Protein AF-A0A963V5S8-F1 (afdb_monomer)

Structure (mmCIF, N/CA/C/O backbone):
data_AF-A0A963V5S8-F1
#
_entry.id   AF-A0A963V5S8-F1
#
loop_
_atom_site.group_PDB
_atom_site.id
_atom_site.type_symbol
_atom_site.label_atom_id
_atom_site.label_alt_id
_atom_site.label_comp_id
_atom_site.label_asym_id
_atom_site.label_entity_id
_atom_site.label_seq_id
_atom_site.pdbx_PDB_ins_code
_atom_site.Cartn_x
_atom_site.Cartn_y
_atom_site.Cartn_z
_atom_site.occupancy
_atom_site.B_iso_or_equiv
_atom_site.auth_seq_id
_atom_site.auth_comp_id
_atom_site.auth_asym_id
_atom_site.auth_atom_id
_atom_site.pdbx_PDB_model_num
ATOM 1 N N . MET A 1 1 ? -16.936 5.646 12.462 1.00 61.84 1 MET A N 1
ATOM 2 C CA . MET A 1 1 ? -15.738 5.546 13.325 1.00 61.84 1 MET A CA 1
ATOM 3 C C . MET A 1 1 ? -14.649 6.404 12.705 1.00 61.84 1 MET A C 1
ATOM 5 O O . MET A 1 1 ? -14.621 6.465 11.480 1.00 61.84 1 MET A O 1
ATOM 9 N N . PRO A 1 2 ? -13.812 7.101 13.490 1.00 83.31 2 PRO A N 1
ATOM 10 C CA . PRO A 1 2 ? -12.631 7.755 12.934 1.00 83.31 2 PRO A CA 1
ATOM 11 C C . PRO A 1 2 ? -11.743 6.707 12.249 1.00 83.31 2 PRO A C 1
ATOM 13 O O . PRO A 1 2 ? -11.583 5.602 12.772 1.00 83.31 2 PRO A O 1
ATOM 16 N N . ALA A 1 3 ? -11.192 7.051 11.089 1.00 89.12 3 ALA A N 1
ATOM 17 C CA . ALA A 1 3 ? -10.280 6.195 10.341 1.00 89.12 3 ALA A CA 1
ATOM 18 C C . ALA A 1 3 ? -8.898 6.850 10.273 1.00 89.12 3 ALA A C 1
ATOM 20 O O . ALA A 1 3 ? -8.792 8.063 10.085 1.00 89.12 3 ALA A O 1
ATOM 21 N N . ALA A 1 4 ? -7.852 6.048 10.435 1.00 92.75 4 ALA A N 1
ATOM 22 C CA . ALA A 1 4 ? -6.478 6.439 10.181 1.00 92.75 4 ALA A CA 1
ATOM 23 C C . ALA A 1 4 ? -5.987 5.712 8.928 1.00 92.75 4 ALA A C 1
ATOM 25 O O . ALA A 1 4 ? -6.017 4.483 8.851 1.00 92.75 4 ALA A O 1
ATOM 26 N N . GLU A 1 5 ? -5.545 6.490 7.948 1.00 93.19 5 GLU A N 1
ATOM 27 C CA . GLU A 1 5 ? -4.983 5.967 6.708 1.00 93.19 5 GLU A CA 1
ATOM 28 C C . GLU A 1 5 ? -3.472 5.809 6.852 1.00 93.19 5 GLU A C 1
A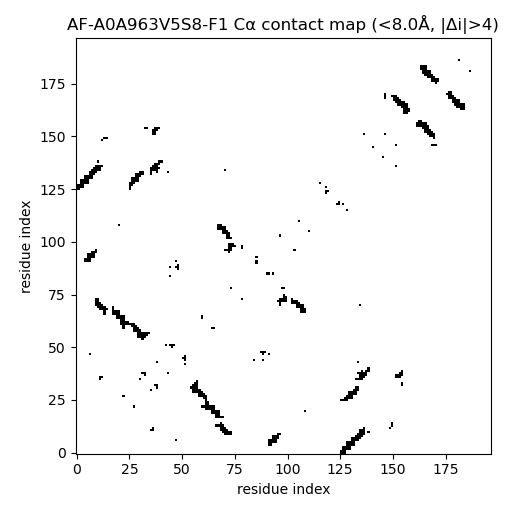TOM 30 O O . GLU A 1 5 ? -2.803 6.714 7.359 1.00 93.19 5 GLU A O 1
ATOM 35 N N . ILE A 1 6 ? -2.947 4.666 6.413 1.00 93.62 6 ILE A N 1
ATOM 36 C CA . ILE A 1 6 ? -1.523 4.324 6.409 1.00 93.62 6 ILE A CA 1
ATOM 37 C C . ILE A 1 6 ? -1.138 3.931 4.986 1.00 93.62 6 ILE A C 1
ATOM 39 O O . ILE A 1 6 ? -1.591 2.913 4.464 1.00 93.62 6 ILE A O 1
ATOM 43 N N . PHE A 1 7 ? -0.276 4.715 4.354 1.00 91.12 7 PHE A N 1
ATOM 44 C CA . PHE A 1 7 ? 0.164 4.496 2.981 1.00 91.12 7 PHE A CA 1
ATOM 45 C C . PHE A 1 7 ? 1.490 3.738 2.985 1.00 91.12 7 PHE A C 1
ATOM 47 O O . PHE A 1 7 ? 2.522 4.274 3.366 1.00 91.12 7 PHE A O 1
ATOM 54 N N . ILE A 1 8 ? 1.484 2.470 2.588 1.00 91.38 8 ILE A N 1
ATOM 55 C CA . ILE A 1 8 ? 2.683 1.629 2.581 1.00 91.38 8 ILE A CA 1
ATOM 56 C C . ILE A 1 8 ? 3.422 1.844 1.263 1.00 91.38 8 ILE A C 1
ATOM 58 O O . ILE A 1 8 ? 2.952 1.415 0.208 1.00 91.38 8 ILE A O 1
ATOM 62 N N . HIS A 1 9 ? 4.589 2.477 1.336 1.00 86.56 9 HIS A N 1
ATOM 63 C CA . HIS A 1 9 ? 5.428 2.840 0.200 1.00 86.56 9 HIS A CA 1
ATOM 64 C C . HIS A 1 9 ? 6.796 2.157 0.272 1.00 86.56 9 HIS A C 1
ATOM 66 O O . HIS A 1 9 ? 7.345 1.920 1.345 1.00 86.56 9 HIS A O 1
ATOM 72 N N . GLY A 1 10 ? 7.363 1.860 -0.896 1.00 81.38 10 GLY A N 1
ATOM 73 C CA . GLY A 1 10 ? 8.695 1.285 -1.045 1.00 81.38 10 GLY A CA 1
ATOM 74 C C . GLY A 1 10 ? 8.702 0.131 -2.039 1.00 81.38 10 GLY A C 1
ATOM 75 O O . GLY A 1 10 ? 7.974 0.167 -3.031 1.00 81.38 10 GLY A O 1
ATOM 76 N N . HIS A 1 11 ? 9.508 -0.903 -1.783 1.00 80.56 11 HIS A N 1
ATOM 77 C CA . HIS A 1 11 ? 9.614 -2.074 -2.658 1.00 80.56 11 HIS A CA 1
ATOM 78 C C . HIS A 1 11 ? 8.777 -3.247 -2.175 1.00 80.56 11 HIS A C 1
ATOM 80 O O . HIS A 1 11 ? 9.184 -3.986 -1.279 1.00 80.56 11 HIS A O 1
ATOM 86 N N . GLY A 1 12 ? 7.615 -3.420 -2.803 1.00 81.06 12 GLY A N 1
ATOM 87 C CA . GLY A 1 12 ? 6.701 -4.515 -2.520 1.00 81.06 12 GLY A CA 1
ATOM 88 C C . GLY A 1 12 ? 7.015 -5.779 -3.319 1.00 81.06 12 GLY A C 1
ATOM 89 O O . GLY A 1 12 ? 7.315 -5.708 -4.506 1.00 81.06 12 GLY A O 1
ATOM 90 N N . SER A 1 13 ? 6.916 -6.944 -2.686 1.00 77.44 13 SER A N 1
ATOM 91 C CA . SER A 1 13 ? 7.011 -8.249 -3.348 1.00 77.44 13 SER A CA 1
ATOM 92 C C . SER A 1 13 ? 6.125 -9.281 -2.656 1.00 77.44 13 SER A C 1
ATOM 94 O O . SER A 1 13 ? 5.809 -9.151 -1.476 1.00 77.44 13 SER A O 1
ATOM 96 N N . TRP A 1 14 ? 5.731 -10.333 -3.369 1.00 79.12 14 TRP A N 1
ATOM 97 C CA . TRP A 1 14 ? 5.085 -11.491 -2.757 1.00 79.12 14 TRP A CA 1
ATOM 98 C C . TRP A 1 14 ? 5.369 -12.758 -3.555 1.00 79.12 14 TRP A C 1
ATOM 100 O O . TRP A 1 14 ? 5.295 -12.756 -4.785 1.00 79.12 14 TRP A O 1
ATOM 110 N N . LYS A 1 15 ? 5.650 -13.843 -2.833 1.00 67.75 15 LYS A N 1
ATOM 111 C CA . LYS A 1 15 ? 5.758 -15.209 -3.354 1.00 67.75 15 LYS A CA 1
ATOM 112 C C . LYS A 1 15 ? 4.835 -16.130 -2.547 1.00 67.75 15 LYS A C 1
ATOM 114 O O . LYS A 1 15 ? 4.638 -15.852 -1.365 1.00 67.75 15 LYS A O 1
ATOM 119 N N . PRO A 1 16 ? 4.343 -17.247 -3.115 1.00 73.94 16 PRO A N 1
ATOM 120 C CA . PRO A 1 16 ? 3.475 -18.186 -2.396 1.00 73.94 16 PRO A CA 1
ATOM 121 C C . PRO A 1 16 ? 4.034 -18.655 -1.047 1.00 73.94 16 PRO A C 1
ATOM 123 O O . PRO A 1 16 ? 3.291 -18.762 -0.080 1.00 73.94 16 PRO A O 1
ATOM 126 N N . ALA A 1 17 ? 5.356 -18.838 -0.951 1.00 74.06 17 ALA A N 1
ATOM 127 C CA . ALA A 1 17 ? 6.035 -19.221 0.289 1.00 74.06 17 ALA A CA 1
ATOM 128 C C . ALA A 1 17 ? 5.935 -18.180 1.424 1.00 74.06 17 ALA A C 1
ATOM 130 O O . ALA A 1 17 ? 6.225 -18.510 2.566 1.00 74.06 17 ALA A O 1
ATOM 131 N N . ASN A 1 18 ? 5.540 -16.935 1.134 1.00 79.31 18 ASN A N 1
ATOM 132 C CA . ASN A 1 18 ? 5.262 -15.937 2.171 1.00 79.31 18 ASN A CA 1
ATOM 133 C C . ASN A 1 18 ? 3.902 -16.176 2.849 1.00 79.31 18 ASN A C 1
ATOM 135 O O . ASN A 1 18 ? 3.642 -15.603 3.901 1.00 79.31 18 ASN A O 1
ATOM 139 N N . GLY A 1 19 ? 3.029 -16.985 2.241 1.00 84.88 19 GLY A N 1
ATOM 140 C CA . GLY A 1 19 ? 1.712 -17.304 2.769 1.00 84.88 19 GLY A CA 1
ATOM 141 C C . GLY A 1 19 ? 0.722 -16.139 2.738 1.00 84.88 19 GLY A C 1
ATOM 142 O O . GLY A 1 19 ? 0.860 -15.160 1.989 1.00 84.88 19 GLY A O 1
ATOM 143 N N . TYR A 1 20 ? -0.304 -16.298 3.565 1.00 91.06 20 TYR A N 1
ATOM 144 C CA . TYR A 1 20 ? -1.397 -15.364 3.793 1.00 91.06 20 TYR A CA 1
ATOM 145 C C . TYR A 1 20 ? -1.548 -15.168 5.299 1.00 91.06 20 TYR A C 1
ATOM 147 O O . TYR A 1 20 ? -1.189 -16.057 6.071 1.00 91.06 20 TYR A O 1
ATOM 155 N N . PHE A 1 21 ? -2.081 -14.023 5.702 1.00 95.25 21 PHE A N 1
ATOM 156 C CA . PHE A 1 21 ? -2.483 -13.787 7.083 1.00 95.25 21 PHE A CA 1
ATOM 157 C C . PHE A 1 21 ? -3.921 -13.275 7.123 1.00 95.25 21 PHE A C 1
ATOM 159 O O . PHE A 1 21 ? -4.465 -12.802 6.119 1.00 95.25 21 PHE A O 1
ATOM 166 N N . GLN A 1 22 ? -4.552 -13.393 8.286 1.00 96.75 22 GLN A N 1
ATOM 167 C CA . GLN A 1 22 ? -5.909 -12.912 8.494 1.00 96.75 22 GLN A CA 1
ATOM 168 C C . GLN A 1 22 ? -5.886 -11.450 8.943 1.00 96.75 22 GLN A C 1
ATOM 170 O O . GLN A 1 22 ? -5.231 -11.114 9.927 1.00 96.75 22 GLN A O 1
ATOM 175 N N . MET A 1 23 ? -6.623 -10.580 8.251 1.00 97.50 23 MET A N 1
ATOM 176 C CA . MET A 1 23 ? -6.695 -9.165 8.613 1.00 97.50 23 MET A CA 1
ATOM 177 C C . MET A 1 23 ? -7.352 -8.987 9.999 1.00 97.50 23 MET A C 1
ATOM 179 O O . MET A 1 23 ? -8.436 -9.540 10.216 1.00 97.50 23 MET A O 1
ATOM 183 N N . PRO A 1 24 ? -6.769 -8.216 10.936 1.00 97.44 24 PRO A N 1
ATOM 184 C CA . PRO A 1 24 ? -7.366 -8.000 12.251 1.00 97.44 24 PRO A CA 1
ATOM 185 C C . PRO A 1 24 ? -8.695 -7.236 12.202 1.00 97.44 24 PRO A C 1
ATOM 187 O O . PRO A 1 24 ? -9.079 -6.639 11.192 1.00 97.44 24 PRO A O 1
ATOM 190 N N . LYS A 1 25 ? -9.394 -7.219 13.342 1.00 96.06 25 LYS A N 1
ATOM 191 C CA . LYS A 1 25 ? -10.589 -6.390 13.537 1.00 96.06 25 LYS A CA 1
ATOM 192 C C . LYS A 1 25 ? -10.265 -4.914 13.276 1.00 96.06 25 LYS A C 1
ATOM 194 O O . LYS A 1 25 ? -9.182 -4.448 13.625 1.00 96.06 25 LYS A O 1
ATOM 199 N N . ASN A 1 26 ? -11.225 -4.178 12.713 1.00 95.88 26 ASN A N 1
ATOM 200 C CA . ASN A 1 26 ? -11.102 -2.748 12.402 1.00 95.88 26 ASN A CA 1
ATOM 201 C C . ASN A 1 26 ? -9.945 -2.411 11.440 1.00 95.88 26 ASN A C 1
ATOM 203 O O . ASN A 1 26 ? -9.525 -1.258 11.385 1.00 95.88 26 ASN A O 1
ATOM 207 N N . CYS A 1 27 ? -9.429 -3.389 10.691 1.00 98.00 27 CYS A N 1
ATOM 208 C CA . CYS A 1 27 ? -8.373 -3.181 9.708 1.00 98.00 27 CYS A CA 1
ATOM 209 C C . CYS A 1 27 ? -8.868 -3.515 8.298 1.00 98.00 27 CYS A C 1
ATOM 211 O O . CYS A 1 27 ? -9.679 -4.424 8.101 1.00 98.00 27 CYS A O 1
ATOM 213 N N . SER A 1 28 ? -8.353 -2.798 7.307 1.00 97.75 28 SER A N 1
ATOM 214 C CA . SER A 1 28 ? -8.507 -3.136 5.893 1.00 97.75 28 SER A CA 1
ATOM 215 C C . SER A 1 28 ? -7.242 -2.791 5.119 1.00 97.75 28 SER A C 1
ATOM 217 O O . SER A 1 28 ? -6.474 -1.927 5.538 1.00 97.75 28 SER A O 1
ATOM 219 N N . VAL A 1 29 ? -7.016 -3.459 3.989 1.00 96.06 29 VAL A N 1
ATOM 220 C CA . VAL A 1 29 ? -5.949 -3.090 3.055 1.00 96.06 29 VAL A CA 1
ATOM 221 C C . VAL A 1 29 ? -6.475 -2.970 1.634 1.00 96.06 29 VAL A C 1
ATOM 223 O O . VAL A 1 29 ? -7.172 -3.860 1.145 1.00 96.06 29 VAL A O 1
ATOM 226 N N . SER A 1 30 ? -6.104 -1.881 0.973 1.00 93.50 30 SER A N 1
ATOM 227 C CA . SER A 1 30 ? -6.438 -1.585 -0.415 1.00 93.50 30 SER A CA 1
ATOM 228 C C . SER A 1 30 ? -5.225 -1.801 -1.317 1.00 93.50 30 SER A C 1
ATOM 230 O O . SER A 1 30 ? -4.134 -1.288 -1.051 1.00 93.50 30 SER A O 1
ATOM 232 N N . PHE A 1 31 ? -5.438 -2.533 -2.406 1.00 86.62 31 PHE A N 1
ATOM 233 C CA . PHE A 1 31 ? -4.503 -2.724 -3.508 1.00 86.62 31 PHE A CA 1
ATOM 234 C C . PHE A 1 31 ? -5.064 -2.025 -4.748 1.00 86.62 31 PHE A C 1
ATOM 236 O O . PHE A 1 31 ? -6.216 -2.240 -5.112 1.00 86.62 31 PHE A O 1
ATOM 243 N N . TYR A 1 32 ? -4.256 -1.190 -5.401 1.00 82.25 32 TYR A N 1
ATOM 244 C CA . TYR A 1 32 ? -4.692 -0.374 -6.54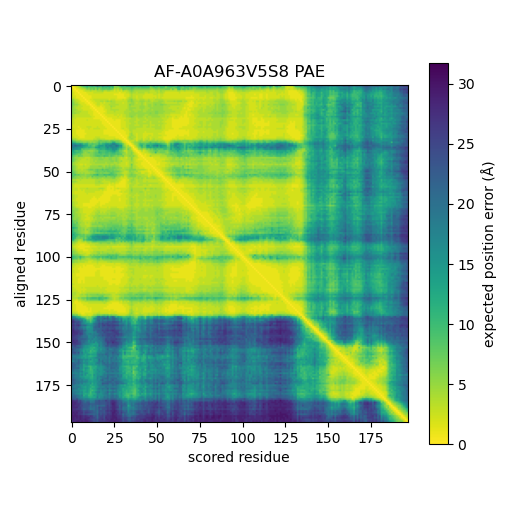9 1.00 82.25 32 TYR A CA 1
ATOM 245 C C . TYR A 1 32 ? -4.377 -0.992 -7.912 1.00 82.25 32 TYR A C 1
ATOM 247 O O . TYR A 1 32 ? -4.720 -0.434 -8.944 1.00 82.25 32 TYR A O 1
ATOM 255 N N . THR A 1 33 ? -3.711 -2.140 -7.904 1.00 74.12 33 THR A N 1
ATOM 256 C CA . THR A 1 33 ? -3.574 -3.043 -9.049 1.00 74.12 33 THR A CA 1
ATOM 257 C C . THR A 1 33 ? -3.684 -4.469 -8.514 1.00 74.12 33 THR A C 1
ATOM 259 O O . THR A 1 33 ? -3.707 -4.654 -7.291 1.00 74.12 33 THR A O 1
ATOM 262 N N . HIS A 1 34 ? -3.703 -5.485 -9.379 1.00 66.31 34 HIS A N 1
ATOM 263 C CA . HIS A 1 34 ? -3.802 -6.881 -8.947 1.00 66.31 34 HIS A CA 1
ATOM 264 C C . HIS A 1 34 ? -2.637 -7.265 -8.003 1.00 66.31 34 HIS A C 1
ATOM 266 O O . HIS A 1 34 ? -1.504 -7.523 -8.427 1.00 66.31 34 HIS A O 1
ATOM 272 N N . PHE A 1 35 ? -2.924 -7.247 -6.695 1.00 56.97 35 PHE A N 1
ATOM 273 C CA . PHE A 1 35 ? -1.971 -7.319 -5.572 1.00 56.97 35 PHE A CA 1
ATOM 274 C C . PHE A 1 35 ? -0.899 -6.214 -5.539 1.00 56.97 35 PHE A C 1
ATOM 276 O O . PHE A 1 35 ? 0.192 -6.426 -5.010 1.00 56.97 35 PHE A O 1
ATOM 283 N N . ALA A 1 36 ? -1.196 -5.052 -6.127 1.00 56.56 36 ALA A N 1
ATOM 284 C CA . ALA A 1 36 ? -0.368 -3.844 -6.162 1.00 56.56 36 ALA A CA 1
ATOM 285 C C . ALA A 1 36 ? 1.104 -4.087 -6.544 1.00 56.56 36 ALA A C 1
ATOM 287 O O . ALA A 1 36 ? 2.004 -3.387 -6.083 1.00 56.56 36 ALA A O 1
ATOM 288 N N . LYS A 1 37 ? 1.367 -5.100 -7.382 1.00 56.94 37 LYS A N 1
ATOM 289 C CA . LYS A 1 37 ? 2.736 -5.536 -7.698 1.00 56.94 37 LYS A CA 1
ATOM 290 C C . LYS A 1 37 ? 3.533 -4.444 -8.408 1.00 56.94 37 LYS A C 1
ATOM 292 O O . LYS A 1 37 ? 4.734 -4.316 -8.185 1.00 56.94 37 LYS A O 1
ATOM 297 N N . LEU A 1 38 ? 2.865 -3.631 -9.225 1.00 58.44 38 LEU A N 1
ATOM 298 C CA . LEU A 1 38 ? 3.461 -2.516 -9.955 1.00 58.44 38 LEU A CA 1
ATOM 299 C C . LEU A 1 38 ? 2.445 -1.372 -10.039 1.00 58.44 38 LEU A C 1
ATOM 301 O O . LEU A 1 38 ? 1.629 -1.327 -10.957 1.00 58.44 38 LEU A O 1
ATOM 305 N N . LEU A 1 39 ? 2.498 -0.451 -9.076 1.00 67.00 39 LEU A N 1
ATOM 306 C CA . LEU A 1 39 ? 1.977 0.894 -9.296 1.00 67.00 39 LEU A CA 1
ATOM 307 C C . LEU A 1 39 ? 2.995 1.660 -10.136 1.00 67.00 39 LEU A C 1
ATOM 309 O O . LEU A 1 39 ? 4.184 1.716 -9.813 1.00 67.00 39 LEU A O 1
ATOM 313 N N . ASN A 1 40 ? 2.533 2.259 -11.225 1.00 63.69 40 ASN A N 1
ATOM 314 C CA . ASN A 1 40 ? 3.326 3.273 -11.899 1.00 63.69 40 ASN A CA 1
ATOM 315 C C . ASN A 1 40 ? 3.305 4.571 -11.064 1.00 63.69 40 ASN A C 1
ATOM 317 O O . ASN A 1 40 ? 2.401 4.808 -10.260 1.00 63.69 40 ASN A O 1
ATOM 321 N N . ALA A 1 41 ? 4.302 5.433 -11.273 1.00 66.50 41 ALA A N 1
ATOM 322 C CA . ALA A 1 41 ? 4.357 6.736 -10.608 1.00 66.50 41 ALA A CA 1
ATOM 323 C C . ALA A 1 41 ? 3.104 7.587 -10.904 1.00 66.50 41 ALA A C 1
ATOM 325 O O . ALA A 1 41 ? 2.630 8.312 -10.038 1.00 66.50 41 ALA A O 1
ATOM 326 N N . THR A 1 42 ? 2.513 7.425 -12.095 1.00 66.62 42 THR A N 1
ATOM 327 C CA . THR A 1 42 ? 1.295 8.134 -12.515 1.00 66.62 42 THR A CA 1
ATOM 328 C C . THR A 1 42 ? 0.035 7.712 -11.751 1.00 66.62 42 THR A C 1
ATOM 330 O O . THR A 1 42 ? -0.976 8.387 -11.878 1.00 66.62 42 THR A O 1
ATOM 333 N N .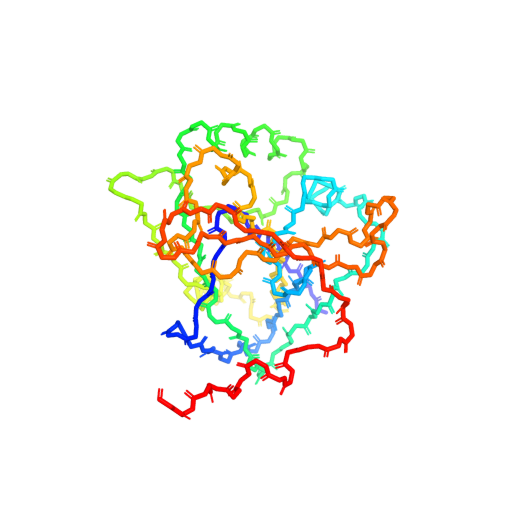 MET A 1 43 ? 0.065 6.628 -10.968 1.00 73.19 43 MET A N 1
ATOM 334 C CA . MET A 1 43 ? -1.006 6.232 -10.043 1.00 73.19 43 MET A CA 1
ATOM 335 C C . MET A 1 43 ? -0.597 6.470 -8.591 1.00 73.19 43 MET A C 1
ATOM 337 O O . MET A 1 43 ? -1.390 6.992 -7.814 1.00 73.19 43 MET A O 1
ATOM 341 N N . ALA A 1 44 ? 0.644 6.134 -8.225 1.00 75.69 44 ALA A N 1
ATOM 342 C CA . ALA A 1 44 ? 1.123 6.294 -6.854 1.00 75.69 44 ALA A CA 1
ATOM 343 C C . ALA A 1 44 ? 1.054 7.753 -6.380 1.00 75.69 44 ALA A C 1
ATOM 345 O O . ALA A 1 44 ? 0.635 7.995 -5.249 1.00 75.69 44 ALA A O 1
ATOM 346 N N . TYR A 1 45 ? 1.413 8.717 -7.239 1.00 76.19 45 TYR A N 1
ATOM 347 C CA . TYR A 1 45 ? 1.431 10.128 -6.837 1.00 76.19 45 TYR A CA 1
ATOM 348 C C . TYR A 1 45 ? 0.021 10.678 -6.653 1.00 76.19 45 TYR A C 1
ATOM 350 O O . TYR A 1 45 ? -0.260 11.160 -5.558 1.00 76.19 45 TYR A O 1
ATOM 358 N N . PRO A 1 46 ? -0.921 10.493 -7.601 1.00 78.31 46 PRO A N 1
ATOM 359 C CA . PRO A 1 46 ? -2.295 10.909 -7.357 1.00 78.31 46 PRO A CA 1
ATOM 360 C C . PRO A 1 46 ? -2.922 10.256 -6.117 1.00 78.31 46 PRO A C 1
ATOM 362 O O . PRO A 1 46 ? -3.713 10.902 -5.435 1.00 78.31 46 PRO A O 1
ATOM 365 N N . ILE A 1 47 ? -2.582 9.002 -5.780 1.00 80.50 47 ILE A N 1
ATOM 366 C CA . ILE A 1 47 ? -3.118 8.342 -4.572 1.00 80.50 47 ILE A CA 1
ATOM 367 C C . ILE A 1 47 ? -2.623 9.059 -3.312 1.00 80.50 47 ILE A C 1
ATOM 369 O O . ILE A 1 47 ? -3.406 9.325 -2.400 1.00 80.50 47 ILE A O 1
ATOM 373 N N . LEU A 1 48 ? -1.335 9.399 -3.271 1.00 77.00 48 LEU A N 1
ATOM 374 C CA . LEU A 1 48 ? -0.736 10.138 -2.161 1.00 77.00 48 LEU A CA 1
ATOM 375 C C . LEU A 1 48 ? -1.236 11.583 -2.072 1.00 77.00 48 LEU A C 1
ATOM 377 O O . LEU A 1 48 ? -1.387 12.114 -0.976 1.00 77.00 48 LEU A O 1
ATOM 381 N N . GLU A 1 49 ? -1.545 12.204 -3.202 1.00 78.06 49 GLU A N 1
ATOM 382 C CA . GLU A 1 49 ? -2.006 13.594 -3.285 1.00 78.06 49 GLU A CA 1
ATOM 383 C C . GLU A 1 49 ? -3.531 13.741 -3.137 1.00 78.06 49 GLU A C 1
ATOM 385 O O . GLU A 1 49 ? -4.055 14.846 -3.239 1.00 78.06 49 GLU A O 1
ATOM 390 N N . ASN A 1 50 ? -4.271 12.649 -2.894 1.00 76.31 50 ASN A N 1
ATOM 391 C CA . ASN A 1 50 ? -5.743 12.614 -2.960 1.00 76.31 50 ASN A CA 1
ATOM 392 C C . ASN A 1 50 ? -6.341 12.996 -4.326 1.00 76.31 50 ASN A C 1
ATOM 394 O O . ASN A 1 50 ? -7.531 13.290 -4.419 1.00 76.31 50 ASN A O 1
ATOM 398 N N . ALA A 1 51 ? -5.523 13.037 -5.372 1.00 81.12 51 ALA A N 1
ATOM 399 C CA . ALA A 1 51 ? -5.927 13.391 -6.726 1.00 81.12 51 ALA A CA 1
ATOM 400 C C . ALA A 1 51 ? -6.300 12.156 -7.565 1.00 81.12 51 ALA A C 1
ATOM 402 O O . ALA A 1 51 ? -6.750 12.287 -8.703 1.00 81.12 51 ALA A O 1
ATOM 403 N N . TYR A 1 52 ? -6.104 10.946 -7.031 1.00 81.31 52 TYR A N 1
ATOM 404 C CA . TYR A 1 52 ? -6.494 9.713 -7.701 1.00 81.31 52 TYR A CA 1
ATOM 405 C C . TYR A 1 52 ? -8.010 9.546 -7.667 1.00 81.31 52 TYR A C 1
ATOM 407 O O . TYR A 1 52 ? -8.600 9.335 -6.612 1.00 81.31 52 TYR A O 1
ATOM 415 N N . SER A 1 53 ? -8.627 9.616 -8.843 1.00 77.94 53 SER A N 1
ATOM 416 C CA . SER A 1 53 ? -10.068 9.444 -9.038 1.00 77.94 53 SER A CA 1
ATOM 417 C C . SER A 1 53 ? -10.484 8.003 -9.341 1.00 77.94 53 SER A C 1
ATOM 419 O O . SER A 1 53 ? -11.673 7.733 -9.496 1.00 77.94 53 SER A O 1
ATOM 421 N N . GLY A 1 54 ? -9.524 7.083 -9.466 1.00 78.56 54 GLY A N 1
ATOM 422 C CA . GLY A 1 54 ? -9.811 5.666 -9.655 1.00 78.56 54 GLY A CA 1
ATOM 423 C C . GLY A 1 54 ? -10.151 4.962 -8.342 1.00 78.56 54 GLY A C 1
ATOM 424 O O . GLY A 1 54 ? -9.866 5.452 -7.249 1.00 78.56 54 GLY A O 1
ATOM 425 N N . GLU A 1 55 ? -10.711 3.763 -8.453 1.00 81.94 55 GLU A N 1
ATOM 426 C CA . GLU A 1 55 ? -10.956 2.897 -7.301 1.00 81.94 55 GLU A CA 1
ATOM 427 C C . GLU A 1 55 ? -9.749 1.992 -7.023 1.00 81.94 55 GLU A C 1
ATOM 429 O O . GLU A 1 55 ? -8.859 1.809 -7.864 1.00 81.94 55 GLU A O 1
ATOM 434 N N . ALA A 1 56 ? -9.695 1.440 -5.811 1.00 86.44 56 ALA A N 1
ATOM 435 C CA . ALA A 1 56 ? -8.803 0.326 -5.535 1.00 86.44 56 ALA A CA 1
ATOM 436 C C . ALA A 1 56 ? -9.303 -0.909 -6.302 1.00 86.44 56 ALA A C 1
ATOM 438 O O . ALA A 1 56 ? -10.491 -1.210 -6.271 1.00 86.44 56 ALA A O 1
ATOM 439 N N . ASP A 1 57 ? -8.391 -1.647 -6.935 1.00 83.12 57 ASP A N 1
ATOM 440 C CA . ASP A 1 57 ? -8.691 -2.925 -7.597 1.00 83.12 57 ASP A CA 1
ATOM 441 C C . ASP A 1 57 ? -9.280 -3.934 -6.603 1.00 83.12 57 ASP A C 1
ATOM 443 O O . ASP A 1 57 ? -10.215 -4.677 -6.902 1.00 83.12 57 ASP A O 1
ATOM 447 N N . ARG A 1 58 ? -8.744 -3.941 -5.377 1.00 83.69 58 ARG A N 1
ATOM 448 C CA . ARG A 1 58 ? -9.232 -4.815 -4.317 1.00 83.69 58 ARG A CA 1
ATOM 449 C C . ARG A 1 58 ? -9.019 -4.217 -2.939 1.00 83.69 58 ARG A C 1
ATOM 451 O O . ARG A 1 58 ? -7.893 -3.892 -2.570 1.00 83.69 58 ARG A O 1
ATOM 458 N N . THR A 1 59 ? -10.076 -4.228 -2.134 1.00 92.81 59 THR A N 1
ATOM 459 C CA . THR A 1 59 ? -10.004 -3.956 -0.694 1.00 92.81 59 THR A CA 1
ATOM 460 C C . THR A 1 59 ? -10.292 -5.234 0.079 1.00 92.81 59 THR A C 1
ATOM 462 O O . THR A 1 59 ? -11.329 -5.871 -0.107 1.00 92.81 59 THR A O 1
ATOM 465 N N . ILE A 1 60 ? -9.361 -5.637 0.941 1.00 91.81 60 ILE A N 1
ATOM 466 C CA . ILE A 1 60 ? -9.498 -6.801 1.816 1.00 91.81 60 ILE A CA 1
ATOM 467 C C . ILE A 1 60 ? -9.786 -6.294 3.226 1.00 91.81 60 ILE A C 1
ATOM 469 O O . ILE A 1 60 ? -8.943 -5.643 3.842 1.00 91.81 60 ILE A O 1
ATOM 473 N N . GLY A 1 61 ? -11.001 -6.554 3.706 1.00 95.25 61 GLY A N 1
ATOM 474 C CA . GLY A 1 61 ? -11.468 -6.114 5.019 1.00 95.25 61 GLY A CA 1
ATOM 475 C C . GLY A 1 61 ? -11.085 -7.054 6.160 1.00 95.25 61 GLY A C 1
ATOM 476 O O . GLY A 1 61 ? -10.459 -8.095 5.960 1.00 95.25 61 GLY A O 1
ATOM 477 N N . GLN A 1 62 ? -11.506 -6.681 7.366 1.00 97.06 62 GLN A N 1
ATOM 478 C CA . GLN A 1 62 ? -11.298 -7.451 8.590 1.00 97.06 62 GLN A CA 1
ATOM 479 C C . GLN A 1 62 ? -11.708 -8.925 8.450 1.00 97.06 62 GLN A C 1
ATOM 481 O O . GLN A 1 62 ? -12.678 -9.259 7.770 1.00 97.06 62 GLN A O 1
ATOM 486 N N . PHE A 1 63 ? -10.971 -9.797 9.132 1.00 96.62 63 PHE A N 1
ATOM 487 C CA . PHE A 1 63 ? -11.134 -11.253 9.179 1.00 96.62 63 PHE A CA 1
ATOM 488 C C . PHE A 1 63 ? -10.937 -11.998 7.855 1.00 96.62 63 PHE A C 1
ATOM 490 O O . PHE A 1 63 ? -10.974 -13.229 7.854 1.00 96.62 63 PHE A O 1
ATOM 497 N N . MET A 1 64 ? -10.676 -11.296 6.754 1.00 94.06 64 MET A N 1
ATOM 498 C CA . MET A 1 64 ? -10.386 -11.902 5.459 1.00 94.06 64 MET A CA 1
ATOM 499 C C . MET A 1 64 ? -8.897 -12.245 5.332 1.00 94.06 64 MET A C 1
ATOM 501 O O . MET A 1 64 ? -8.038 -11.587 5.918 1.00 94.06 64 MET A O 1
ATOM 505 N N . GLN A 1 65 ? -8.589 -13.269 4.533 1.00 90.56 65 GLN A N 1
ATOM 506 C CA . GLN A 1 65 ? -7.214 -13.644 4.196 1.00 90.56 65 GLN A CA 1
ATOM 507 C C . GLN A 1 65 ? -6.619 -12.675 3.167 1.00 90.56 65 GLN A C 1
ATOM 509 O O . GLN A 1 65 ? -7.232 -12.389 2.134 1.00 90.56 65 GLN A O 1
ATOM 514 N N . VAL A 1 66 ? -5.398 -12.216 3.425 1.00 88.50 66 VAL A N 1
ATOM 515 C CA . VAL A 1 66 ? -4.627 -11.307 2.569 1.00 88.50 66 VAL A CA 1
ATOM 516 C C . VAL A 1 66 ? -3.237 -11.901 2.306 1.00 88.50 66 VAL A C 1
ATOM 518 O O . VAL A 1 66 ? -2.633 -12.456 3.225 1.00 88.50 66 VAL A O 1
ATOM 521 N N . PRO A 1 67 ? -2.700 -11.812 1.071 1.00 85.31 67 PRO A N 1
ATOM 522 C CA . PRO A 1 67 ? -1.319 -12.204 0.803 1.00 85.31 67 PRO A CA 1
ATOM 523 C C . PRO A 1 67 ? -0.346 -11.490 1.748 1.00 85.31 67 PRO A C 1
ATOM 525 O O . PRO A 1 67 ? -0.390 -10.265 1.868 1.00 85.31 67 PRO A O 1
ATOM 528 N N . ASN A 1 68 ? 0.563 -12.227 2.391 1.00 91.12 68 ASN A N 1
ATOM 529 C CA . ASN A 1 68 ? 1.534 -11.627 3.306 1.00 91.12 68 ASN A CA 1
ATOM 530 C C . ASN A 1 68 ? 2.685 -10.972 2.523 1.00 91.12 68 ASN A C 1
ATOM 532 O O . ASN A 1 68 ? 3.773 -11.534 2.343 1.00 91.12 68 ASN A O 1
ATOM 536 N N . MET A 1 69 ? 2.388 -9.809 1.940 1.00 89.44 69 MET A N 1
ATOM 537 C CA . MET A 1 69 ? 3.315 -9.041 1.114 1.00 89.44 69 MET A CA 1
ATOM 538 C C . MET A 1 69 ? 4.586 -8.698 1.901 1.00 89.44 69 MET A C 1
ATOM 540 O O . MET A 1 69 ? 4.560 -8.575 3.119 1.00 89.44 69 MET A O 1
ATOM 544 N N . GLN A 1 70 ? 5.705 -8.528 1.208 1.00 90.19 70 GLN A N 1
ATOM 545 C CA . GLN A 1 70 ? 6.990 -8.145 1.785 1.00 90.19 70 GLN A CA 1
ATOM 546 C C . GLN A 1 70 ? 7.377 -6.766 1.274 1.00 90.19 70 GLN A C 1
ATOM 548 O O . GLN A 1 70 ? 7.437 -6.553 0.061 1.00 90.19 70 GLN A O 1
ATOM 553 N N . LEU A 1 71 ? 7.665 -5.855 2.192 1.00 90.94 71 LEU A N 1
ATOM 554 C CA . LEU A 1 71 ? 8.246 -4.553 1.909 1.00 90.94 71 LEU A CA 1
ATOM 555 C C . LEU A 1 71 ? 9.752 -4.628 2.158 1.00 90.94 71 LEU A C 1
ATOM 557 O O . LEU A 1 71 ? 10.169 -5.113 3.206 1.00 90.94 71 LEU A O 1
ATOM 561 N N . SER A 1 72 ? 10.565 -4.174 1.208 1.00 88.12 72 SER A N 1
ATOM 562 C CA . SER A 1 72 ? 12.026 -4.112 1.353 1.00 88.12 72 SER A CA 1
ATOM 563 C C . SER A 1 72 ? 12.498 -2.689 1.649 1.00 88.12 72 SER A C 1
ATOM 565 O O . SER A 1 72 ? 11.870 -1.732 1.186 1.00 88.12 72 SER A O 1
ATOM 567 N N . SER A 1 73 ? 13.609 -2.557 2.378 1.00 88.50 73 SER A N 1
ATOM 568 C CA . SER A 1 73 ? 14.291 -1.278 2.580 1.00 88.50 73 SER A CA 1
ATOM 569 C C . SER A 1 73 ? 14.668 -0.632 1.252 1.00 88.50 73 SER A C 1
ATOM 571 O O . SER A 1 73 ? 14.993 -1.304 0.267 1.00 88.50 73 SER A O 1
ATOM 573 N N . LEU A 1 74 ? 14.602 0.695 1.234 1.00 83.81 74 LEU A N 1
ATOM 574 C CA . LEU A 1 74 ? 15.034 1.494 0.097 1.00 83.81 74 LEU A CA 1
ATOM 575 C C . LEU A 1 74 ? 16.563 1.604 0.057 1.00 83.81 74 LEU A C 1
ATOM 577 O O . LEU A 1 74 ? 17.265 1.365 1.035 1.00 83.81 74 LEU A O 1
ATOM 581 N N . THR A 1 75 ? 17.111 1.992 -1.085 1.00 83.44 75 THR A N 1
ATOM 582 C CA . THR A 1 75 ? 18.457 2.578 -1.133 1.00 83.44 75 THR A CA 1
ATOM 583 C C . THR A 1 75 ? 18.391 4.040 -0.698 1.00 83.44 75 THR A C 1
ATOM 585 O O . THR A 1 75 ? 17.327 4.656 -0.755 1.00 83.44 75 THR A O 1
ATOM 588 N N . GLN A 1 76 ? 19.528 4.637 -0.328 1.00 82.62 76 GLN A N 1
ATOM 589 C CA . GLN A 1 76 ? 19.561 6.057 0.041 1.00 82.62 76 GLN A CA 1
ATOM 590 C C . GLN A 1 76 ? 19.013 6.959 -1.074 1.00 82.62 76 GLN A C 1
ATOM 592 O O . GLN A 1 76 ? 18.230 7.863 -0.813 1.00 82.62 76 GLN A O 1
ATOM 597 N N . THR A 1 77 ? 19.354 6.678 -2.334 1.00 78.06 77 THR A N 1
ATOM 598 C CA . THR A 1 77 ? 18.832 7.429 -3.484 1.00 78.06 77 THR A CA 1
ATOM 599 C C . THR A 1 77 ? 17.310 7.343 -3.582 1.00 78.06 77 THR A C 1
ATOM 601 O O . THR A 1 77 ? 16.652 8.346 -3.835 1.00 78.06 77 THR A O 1
ATOM 604 N N . GLN A 1 78 ? 16.741 6.159 -3.355 1.00 78.69 78 GLN A N 1
ATOM 605 C CA . GLN A 1 78 ? 15.292 5.961 -3.397 1.00 78.69 78 GLN 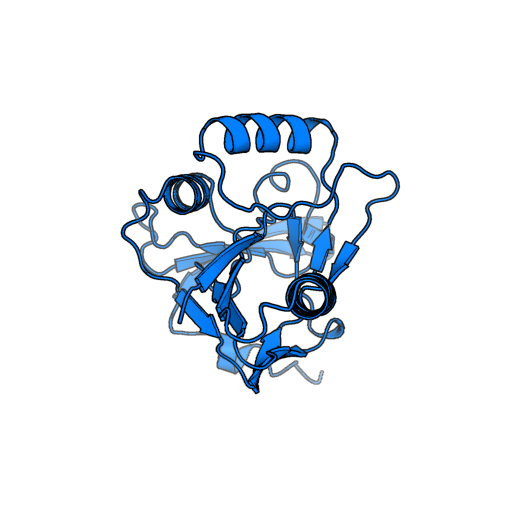A CA 1
ATOM 606 C C . GLN A 1 78 ? 14.586 6.609 -2.209 1.00 78.69 78 GLN A C 1
ATOM 608 O O . GLN A 1 78 ? 13.494 7.138 -2.386 1.00 78.69 78 GLN A O 1
ATOM 613 N N . GLN A 1 79 ? 15.208 6.602 -1.028 1.00 81.94 79 GLN A N 1
ATOM 614 C CA . GLN A 1 79 ? 14.692 7.326 0.130 1.00 81.94 79 GLN A CA 1
ATOM 615 C C . GLN A 1 79 ? 14.649 8.828 -0.147 1.00 81.94 79 GLN A C 1
ATOM 617 O O . GLN A 1 79 ? 13.609 9.430 0.063 1.00 81.94 79 GLN A O 1
ATOM 622 N N . ASN A 1 80 ? 15.697 9.411 -0.735 1.00 80.31 80 ASN A N 1
ATOM 623 C CA . ASN A 1 80 ? 15.690 10.832 -1.094 1.00 80.31 80 ASN A CA 1
ATOM 624 C C . ASN A 1 80 ? 14.550 11.173 -2.078 1.00 80.31 80 ASN A C 1
ATOM 626 O O . ASN A 1 80 ? 13.920 12.220 -1.964 1.00 80.31 80 ASN A O 1
ATOM 630 N N . SER A 1 81 ? 14.259 10.286 -3.040 1.00 73.94 81 SER A N 1
ATOM 631 C CA . SER A 1 81 ? 13.100 10.449 -3.932 1.00 73.94 81 SER A CA 1
ATOM 632 C C . SER A 1 81 ? 11.767 10.298 -3.199 1.00 73.94 81 SER A C 1
ATOM 634 O O . SER A 1 81 ? 10.816 11.002 -3.522 1.00 73.94 81 SER A O 1
ATOM 636 N N . ALA A 1 82 ? 11.690 9.392 -2.221 1.00 74.62 82 ALA A N 1
ATOM 637 C CA . ALA A 1 82 ? 10.518 9.247 -1.370 1.00 74.62 82 ALA A CA 1
ATOM 638 C C . ALA A 1 82 ? 10.298 10.511 -0.526 1.00 74.62 82 ALA A C 1
ATOM 640 O O . ALA A 1 82 ? 9.170 10.973 -0.441 1.00 74.62 82 ALA A O 1
ATOM 641 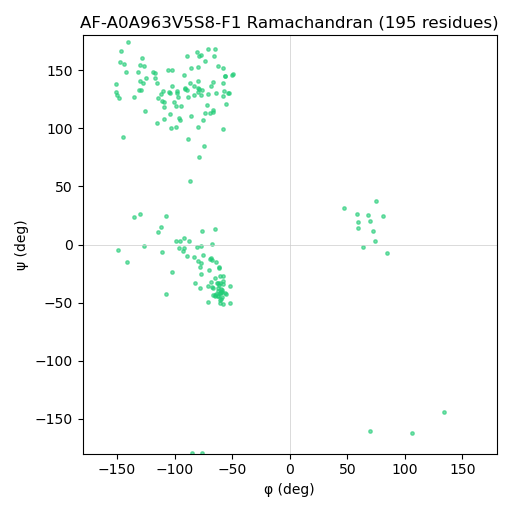N N . ASP A 1 83 ? 11.354 11.094 0.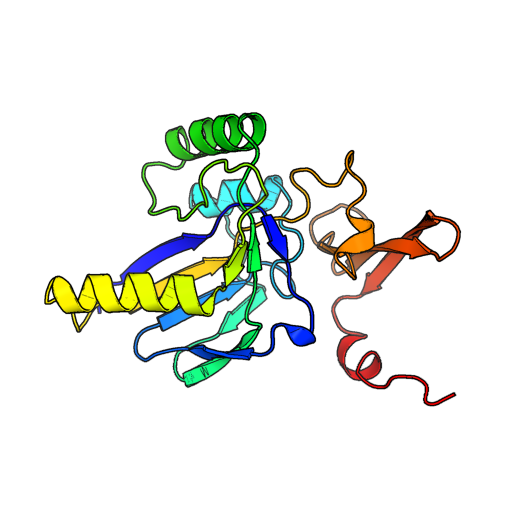045 1.00 76.19 83 ASP A N 1
ATOM 642 C CA . ASP A 1 83 ? 11.313 12.298 0.892 1.00 76.19 83 ASP A CA 1
ATOM 643 C C . ASP A 1 83 ? 10.800 13.530 0.131 1.00 76.19 83 ASP A C 1
ATOM 645 O O . ASP A 1 83 ? 9.971 14.280 0.648 1.00 76.19 83 ASP A O 1
ATOM 649 N N . ASP A 1 84 ? 11.198 13.701 -1.131 1.00 71.25 84 ASP A N 1
ATOM 650 C CA . ASP A 1 84 ? 10.620 14.731 -2.011 1.00 71.25 84 ASP A CA 1
ATOM 651 C C . ASP A 1 84 ? 9.112 14.503 -2.246 1.00 71.25 84 ASP A C 1
ATOM 653 O O . ASP A 1 84 ? 8.308 15.436 -2.251 1.00 71.25 84 ASP A O 1
ATOM 657 N N . LEU A 1 85 ? 8.708 13.239 -2.367 1.00 67.94 85 LEU A N 1
ATOM 658 C CA . LEU A 1 85 ? 7.309 12.819 -2.457 1.00 67.94 85 LEU A CA 1
ATOM 659 C C . LEU A 1 85 ? 6.522 13.122 -1.182 1.00 67.94 85 LEU A C 1
ATOM 661 O O . LEU A 1 85 ? 5.402 13.624 -1.250 1.00 67.94 85 LEU A O 1
ATOM 665 N N . PHE A 1 86 ? 7.110 12.843 -0.022 1.00 71.62 86 PHE A N 1
ATOM 666 C CA . PHE A 1 86 ? 6.534 13.139 1.285 1.00 71.62 86 PHE A CA 1
ATOM 667 C C . PHE A 1 86 ? 6.256 14.628 1.458 1.00 71.62 86 PHE A C 1
ATOM 669 O O . PHE A 1 86 ? 5.175 15.002 1.918 1.00 71.62 86 PHE A O 1
ATOM 676 N N . ALA A 1 87 ? 7.215 15.471 1.068 1.00 73.31 87 ALA A N 1
ATOM 677 C CA . ALA A 1 87 ? 7.076 16.918 1.146 1.00 73.31 87 ALA A CA 1
ATOM 678 C C . ALA A 1 87 ? 5.910 17.430 0.283 1.00 73.31 87 ALA A C 1
ATOM 680 O O . ALA A 1 87 ? 5.211 18.362 0.679 1.00 73.31 87 ALA A O 1
ATOM 681 N N . LYS A 1 88 ? 5.662 16.793 -0.868 1.00 67.69 88 LYS A N 1
ATOM 682 C CA . LYS A 1 88 ? 4.574 17.148 -1.796 1.00 67.69 88 LYS A CA 1
ATOM 683 C C . LYS A 1 88 ? 3.216 16.565 -1.393 1.00 67.69 88 LYS A C 1
ATOM 685 O O . LYS A 1 88 ? 2.195 17.216 -1.584 1.00 67.69 88 LYS A O 1
ATOM 690 N N . GLY A 1 89 ? 3.195 15.382 -0.779 1.00 63.28 89 GLY A N 1
ATOM 691 C CA . GLY A 1 89 ? 1.986 14.633 -0.408 1.00 63.28 89 GLY A CA 1
ATOM 692 C C . GLY A 1 89 ? 1.218 15.142 0.822 1.00 63.28 89 GLY A C 1
ATOM 693 O O . GLY A 1 89 ? 0.356 14.430 1.335 1.00 63.28 89 GLY A O 1
ATOM 694 N N . GLY A 1 90 ? 1.525 16.336 1.339 1.00 66.50 90 GLY A N 1
ATOM 695 C CA . GLY A 1 90 ? 0.684 17.015 2.335 1.00 66.50 90 GLY A CA 1
ATOM 696 C C . GLY A 1 90 ? 0.610 16.359 3.721 1.00 66.50 90 GLY A C 1
ATOM 697 O O . GLY A 1 90 ? -0.375 16.553 4.429 1.00 66.50 90 GLY A O 1
ATOM 698 N N . GLY A 1 91 ? 1.624 15.586 4.129 1.00 67.44 91 GLY A N 1
ATOM 699 C CA . GLY A 1 91 ? 1.720 15.064 5.501 1.00 67.44 91 GLY A CA 1
ATOM 700 C C . GLY A 1 91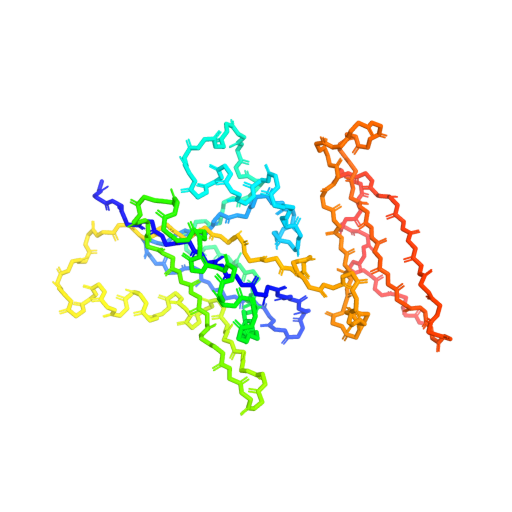 ? 0.877 13.819 5.804 1.00 67.44 91 GLY A C 1
ATOM 701 O O . GLY A 1 91 ? 0.534 13.579 6.961 1.00 67.44 91 GLY A O 1
ATOM 702 N N . ARG A 1 92 ? 0.537 13.006 4.794 1.00 78.94 92 ARG A N 1
ATOM 703 C CA . ARG A 1 92 ? -0.102 11.695 5.011 1.00 78.94 92 ARG A CA 1
ATOM 704 C C . ARG A 1 92 ? 0.803 10.739 5.796 1.00 78.94 92 ARG A C 1
ATOM 706 O O . ARG A 1 92 ? 2.028 10.809 5.704 1.00 78.94 92 ARG A O 1
ATOM 713 N N . ASN A 1 93 ? 0.198 9.788 6.514 1.00 87.00 93 ASN A N 1
ATOM 714 C CA . ASN A 1 93 ? 0.949 8.767 7.250 1.00 87.00 93 ASN A CA 1
ATOM 715 C C . ASN A 1 93 ? 1.529 7.730 6.275 1.00 87.00 93 ASN A C 1
ATOM 717 O O . ASN A 1 93 ? 0.916 6.691 6.019 1.00 87.00 93 ASN A O 1
ATOM 721 N N . LEU A 1 94 ? 2.698 8.004 5.701 1.00 86.56 94 LEU A N 1
ATOM 722 C CA . LEU A 1 94 ? 3.422 6.998 4.931 1.00 86.56 94 LEU A CA 1
ATOM 723 C C . LEU A 1 94 ? 4.160 6.053 5.882 1.00 86.56 94 LEU A C 1
ATOM 725 O O . LEU A 1 94 ? 4.798 6.479 6.845 1.00 86.56 94 LEU A O 1
ATOM 729 N N . TYR A 1 95 ? 4.165 4.779 5.532 1.00 91.00 95 TYR A N 1
ATOM 730 C CA . TYR A 1 95 ? 5.067 3.789 6.080 1.00 91.00 95 TYR A CA 1
ATOM 731 C C . TYR A 1 95 ? 6.077 3.395 5.002 1.00 91.00 95 TYR A C 1
ATOM 733 O O . TYR A 1 95 ? 5.698 2.858 3.960 1.00 91.00 95 TYR A O 1
ATOM 741 N N . THR A 1 96 ? 7.360 3.643 5.259 1.00 88.75 96 THR A N 1
ATOM 742 C CA . THR A 1 96 ? 8.481 3.206 4.418 1.00 88.75 96 THR A CA 1
ATOM 743 C C . THR A 1 96 ? 9.544 2.561 5.295 1.00 88.75 96 THR A C 1
ATOM 745 O O . THR A 1 96 ? 9.715 2.945 6.453 1.00 88.75 96 THR A O 1
ATOM 748 N N . LEU A 1 97 ? 10.268 1.582 4.755 1.00 89.25 97 LEU A N 1
ATOM 749 C CA . LEU A 1 97 ? 11.456 1.065 5.425 1.00 89.25 97 LEU A CA 1
ATOM 750 C C . LEU A 1 97 ? 12.657 1.964 5.101 1.00 89.25 97 LEU A C 1
ATOM 752 O O . LEU A 1 97 ? 12.921 2.193 3.915 1.00 89.25 97 LEU A O 1
ATOM 756 N N . PRO A 1 98 ? 13.403 2.434 6.119 1.00 86.88 98 PRO A N 1
ATOM 757 C CA . PRO A 1 98 ? 14.568 3.276 5.898 1.00 86.88 98 PRO A CA 1
ATOM 758 C C . PRO A 1 98 ? 15.671 2.503 5.163 1.00 86.88 98 PRO A C 1
ATOM 760 O O . PRO A 1 98 ? 15.671 1.264 5.172 1.00 86.88 98 PRO A O 1
ATOM 763 N N . PRO A 1 99 ? 16.642 3.207 4.559 1.00 86.44 99 PRO A N 1
ATOM 764 C CA . PRO A 1 99 ? 17.788 2.565 3.945 1.00 86.44 99 PRO A CA 1
ATOM 765 C C . PRO A 1 99 ? 18.571 1.684 4.912 1.00 86.44 99 PRO A C 1
ATOM 767 O O . PRO A 1 99 ? 18.905 2.100 6.017 1.00 86.44 99 PRO A O 1
ATOM 770 N N . ALA A 1 100 ? 18.879 0.463 4.475 1.00 82.75 100 ALA A N 1
ATOM 771 C CA . ALA A 1 100 ? 19.614 -0.510 5.276 1.00 82.75 100 ALA A CA 1
ATOM 772 C C . ALA A 1 100 ? 20.477 -1.420 4.383 1.00 82.75 100 ALA A C 1
ATOM 774 O O . ALA A 1 100 ? 19.939 -2.017 3.442 1.00 82.75 100 ALA A O 1
ATOM 775 N N . PRO A 1 101 ? 21.794 -1.528 4.656 1.00 79.50 101 PRO A N 1
ATOM 776 C CA . PRO A 1 101 ? 22.658 -2.588 4.146 1.00 79.50 101 PRO A CA 1
ATOM 777 C C . PRO A 1 101 ? 22.897 -3.674 5.227 1.00 79.50 101 PRO A C 1
ATOM 779 O O . PRO A 1 101 ? 23.418 -3.347 6.293 1.00 79.50 101 PRO A O 1
ATOM 782 N N . PRO A 1 102 ? 22.579 -4.965 4.986 1.00 82.44 102 PRO A N 1
ATOM 783 C CA . PRO A 1 102 ? 21.920 -5.525 3.803 1.00 82.44 102 PRO A CA 1
ATOM 784 C C . PRO A 1 102 ? 20.435 -5.136 3.725 1.00 82.44 102 PRO A C 1
ATOM 786 O O . PRO A 1 102 ? 19.865 -4.649 4.698 1.00 82.44 102 PRO A O 1
ATOM 789 N N . VAL A 1 103 ? 19.803 -5.379 2.569 1.00 81.69 103 VAL A N 1
ATOM 790 C CA . VAL A 1 103 ? 18.371 -5.106 2.368 1.00 81.69 103 VAL A CA 1
ATOM 791 C C . VAL A 1 103 ? 17.546 -5.828 3.433 1.00 81.69 103 VAL A C 1
ATOM 793 O O . VAL A 1 103 ? 17.565 -7.056 3.520 1.00 81.69 103 VAL A O 1
ATOM 796 N N . VAL A 1 104 ? 16.787 -5.061 4.209 1.00 88.94 104 VAL A N 1
ATOM 797 C CA . VAL A 1 104 ? 15.869 -5.576 5.227 1.00 88.94 104 VAL A CA 1
ATOM 798 C C . VAL A 1 104 ? 14.495 -5.751 4.601 1.00 88.94 104 VAL A C 1
ATOM 800 O O . VAL A 1 104 ? 14.102 -4.980 3.728 1.00 88.94 104 VAL A O 1
ATOM 803 N N . ARG A 1 105 ? 13.756 -6.770 5.043 1.00 91.12 105 ARG A N 1
ATOM 804 C CA . ARG A 1 105 ? 12.374 -7.006 4.623 1.00 91.12 105 ARG A CA 1
ATOM 805 C C . ARG A 1 105 ? 11.454 -7.091 5.829 1.00 91.12 105 ARG A C 1
ATOM 807 O O . ARG A 1 105 ? 11.842 -7.635 6.860 1.00 91.12 105 ARG A O 1
ATOM 814 N N . ILE A 1 106 ? 10.241 -6.574 5.683 1.00 95.06 106 ILE A N 1
ATOM 815 C CA . ILE A 1 106 ? 9.170 -6.696 6.670 1.00 95.06 106 ILE A CA 1
ATOM 816 C C . ILE A 1 106 ? 7.890 -7.170 5.985 1.00 95.06 106 ILE A C 1
ATOM 818 O O . ILE A 1 106 ? 7.579 -6.759 4.865 1.00 95.06 106 ILE A O 1
ATOM 822 N N . SER A 1 107 ? 7.149 -8.046 6.656 1.00 95.44 107 SER A N 1
ATOM 823 C CA . SER A 1 107 ? 5.878 -8.555 6.156 1.00 95.44 107 SER A CA 1
ATOM 824 C C . SER A 1 107 ? 4.740 -7.557 6.386 1.00 95.44 107 SER A C 1
ATOM 826 O O . SER A 1 107 ? 4.776 -6.768 7.332 1.00 95.44 107 SER A O 1
ATOM 828 N N . LEU A 1 108 ? 3.706 -7.604 5.546 1.00 95.12 108 LEU A N 1
ATOM 829 C CA . LEU A 1 108 ? 2.493 -6.805 5.711 1.00 95.12 108 LEU A CA 1
ATOM 830 C C . LEU A 1 108 ? 1.819 -7.110 7.050 1.00 95.12 108 LEU A C 1
ATOM 832 O O . LEU A 1 108 ? 1.421 -6.180 7.740 1.00 95.12 108 LEU A O 1
ATOM 836 N N . GLU A 1 109 ? 1.770 -8.381 7.445 1.00 98.00 109 GLU A N 1
ATOM 837 C CA . GLU A 1 109 ? 1.305 -8.803 8.770 1.00 98.00 109 GLU A CA 1
ATOM 838 C C . GLU A 1 109 ? 2.026 -8.042 9.888 1.00 98.00 109 GLU A C 1
ATOM 840 O O . GLU A 1 109 ? 1.389 -7.407 10.724 1.00 98.00 109 GLU A O 1
ATOM 845 N N . LYS A 1 110 ? 3.364 -7.990 9.844 1.00 98.06 110 LYS A N 1
ATOM 846 C CA . LYS A 1 110 ? 4.143 -7.306 10.877 1.00 98.06 110 LYS A CA 1
ATOM 847 C C . LYS A 1 110 ? 3.911 -5.795 10.878 1.00 98.06 110 LYS A C 1
ATOM 849 O O . LYS A 1 110 ? 3.869 -5.193 11.951 1.00 98.06 110 LYS A O 1
ATOM 854 N N . ILE A 1 111 ? 3.753 -5.180 9.701 1.00 97.50 111 ILE A N 1
ATOM 855 C CA . ILE A 1 111 ? 3.385 -3.760 9.587 1.00 97.50 111 ILE A CA 1
ATOM 856 C C . ILE A 1 111 ? 2.025 -3.523 10.253 1.00 97.50 111 ILE A C 1
ATOM 858 O O . ILE A 1 111 ? 1.893 -2.585 11.042 1.00 97.50 111 ILE A O 1
ATOM 862 N N . VAL A 1 112 ? 1.028 -4.361 9.962 1.00 97.94 112 VAL A N 1
ATOM 863 C CA . VAL A 1 112 ? -0.319 -4.253 10.537 1.00 97.94 112 VAL A CA 1
ATOM 864 C C . VAL A 1 112 ? -0.262 -4.393 12.059 1.00 97.94 112 VAL A C 1
ATOM 866 O O . VAL A 1 112 ? -0.730 -3.493 12.760 1.00 97.94 112 VAL A O 1
ATOM 869 N N . ASP A 1 113 ? 0.397 -5.432 12.573 1.00 97.81 113 ASP A N 1
ATOM 870 C CA . ASP A 1 113 ? 0.546 -5.682 14.012 1.00 97.81 113 ASP A CA 1
ATOM 871 C C . ASP A 1 113 ? 1.159 -4.492 14.753 1.00 97.81 113 ASP A C 1
ATOM 873 O O . ASP A 1 113 ? 0.706 -4.113 15.834 1.00 97.81 113 ASP A O 1
ATOM 877 N N . MET A 1 114 ? 2.186 -3.863 14.172 1.00 97.38 114 MET A N 1
ATOM 878 C CA . MET A 1 114 ? 2.840 -2.699 14.774 1.00 97.38 114 MET A CA 1
ATOM 879 C C . MET A 1 114 ? 1.876 -1.521 14.960 1.00 97.38 114 MET A C 1
ATOM 881 O O . MET A 1 114 ? 1.916 -0.865 16.005 1.00 97.38 114 MET A O 1
ATOM 885 N N . HIS A 1 115 ? 1.015 -1.256 13.974 1.00 96.44 115 HIS A N 1
ATOM 886 C CA . HIS A 1 115 ? 0.066 -0.140 14.021 1.00 96.44 115 HIS A CA 1
ATOM 887 C C . HIS A 1 115 ? -1.146 -0.451 14.900 1.00 96.44 115 HIS A C 1
ATOM 889 O O . HIS A 1 115 ? -1.584 0.424 15.651 1.00 96.44 115 HIS A O 1
ATOM 895 N N . VAL A 1 116 ? -1.637 -1.693 14.882 1.00 96.31 116 VAL A N 1
ATOM 896 C CA . VAL A 1 116 ? -2.672 -2.162 15.816 1.00 96.31 116 VAL A CA 1
ATOM 897 C C . VAL A 1 116 ? -2.180 -2.002 17.254 1.00 96.31 116 VAL A C 1
ATOM 899 O O . VAL A 1 116 ? -2.819 -1.315 18.052 1.00 96.31 116 VAL A O 1
ATOM 902 N N . ALA A 1 117 ? -0.986 -2.512 17.563 1.00 96.12 117 ALA A N 1
ATOM 903 C CA . ALA A 1 117 ? -0.401 -2.393 18.895 1.00 96.12 117 ALA A CA 1
ATOM 904 C C . ALA A 1 117 ? -0.157 -0.926 19.302 1.00 96.12 117 ALA A C 1
ATOM 906 O O . ALA A 1 117 ? 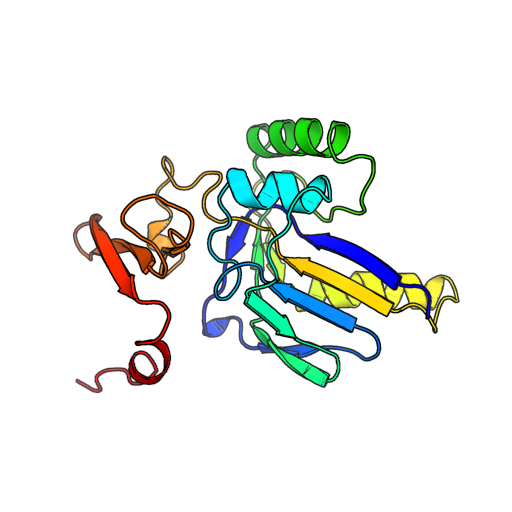-0.275 -0.573 20.477 1.00 96.12 117 ALA A O 1
ATOM 907 N N . ALA A 1 118 ? 0.178 -0.042 18.354 1.00 94.81 118 ALA A N 1
ATOM 908 C CA . ALA A 1 118 ? 0.319 1.389 18.625 1.00 94.81 118 ALA A CA 1
ATOM 909 C C . ALA A 1 118 ? -1.021 2.048 19.000 1.00 94.81 118 ALA A C 1
ATOM 911 O O . ALA A 1 118 ? -1.071 2.809 19.972 1.00 94.81 118 ALA A O 1
ATOM 912 N N . LEU A 1 119 ? -2.111 1.726 18.294 1.00 93.06 119 LEU A N 1
ATOM 913 C CA . LEU A 1 119 ? -3.447 2.209 18.652 1.00 93.06 119 LEU A CA 1
ATOM 914 C C . LEU A 1 119 ? -3.884 1.705 20.026 1.00 93.06 119 LEU A C 1
ATOM 916 O O . LEU A 1 119 ? -4.379 2.499 20.831 1.00 93.06 119 LEU A O 1
ATOM 920 N N . GLU A 1 120 ? -3.659 0.425 20.316 1.00 93.06 120 GLU A N 1
ATOM 921 C CA . GLU A 1 120 ? -3.997 -0.180 21.605 1.00 93.06 120 GLU A CA 1
ATOM 922 C C . GLU A 1 120 ? -3.278 0.506 22.766 1.00 93.06 120 GLU A C 1
ATOM 924 O O . GLU A 1 120 ? -3.931 0.886 23.741 1.00 93.06 120 GLU A O 1
ATOM 929 N N . ARG A 1 121 ? -1.965 0.746 22.635 1.00 95.38 121 ARG A N 1
ATOM 930 C CA . ARG A 1 121 ? -1.176 1.491 23.632 1.00 95.38 121 ARG A CA 1
ATOM 931 C C . ARG A 1 121 ? -1.671 2.922 23.826 1.00 95.38 121 ARG A C 1
ATOM 933 O O . ARG A 1 121 ? -1.602 3.440 24.933 1.00 95.38 121 ARG A O 1
ATOM 940 N N . SER A 1 122 ? -2.187 3.552 22.771 1.00 93.56 122 SER A N 1
ATOM 941 C CA . SER A 1 122 ? -2.739 4.912 22.840 1.00 93.56 122 SER A CA 1
ATOM 942 C C . SER A 1 122 ? -4.172 4.988 23.391 1.00 93.56 122 SER A C 1
ATOM 944 O O . SER A 1 122 ? -4.729 6.079 23.483 1.00 93.56 122 SER A O 1
ATOM 946 N N . GLY A 1 123 ? -4.806 3.851 23.707 1.00 92.50 123 GLY A N 1
ATOM 947 C CA . GLY A 1 123 ? -6.201 3.791 24.162 1.00 92.50 123 GLY A CA 1
ATOM 948 C C . GLY A 1 123 ? -7.247 4.016 23.059 1.00 92.50 123 GLY A C 1
ATOM 949 O O . GLY A 1 123 ? -8.447 3.998 23.330 1.00 92.50 123 GLY A O 1
ATOM 950 N N . LYS A 1 124 ? -6.833 4.175 21.797 1.00 90.31 124 LYS A N 1
ATOM 951 C CA . LYS A 1 124 ? -7.704 4.483 20.648 1.00 90.31 124 LYS A CA 1
ATOM 952 C C . LYS A 1 124 ? -8.303 3.223 20.003 1.00 90.31 124 LYS A C 1
ATOM 954 O O . LYS A 1 124 ? -8.182 3.007 18.802 1.00 90.31 124 LYS A O 1
ATOM 959 N N . ARG A 1 125 ? -8.983 2.384 20.793 1.00 81.75 125 ARG A N 1
ATOM 960 C CA . ARG A 1 125 ? -9.496 1.059 20.359 1.00 81.75 125 ARG A CA 1
ATOM 961 C C . ARG A 1 125 ? -10.627 1.096 19.314 1.00 81.75 125 ARG A C 1
ATOM 963 O O . ARG A 1 125 ? -10.928 0.072 18.709 1.00 81.75 125 ARG A O 1
ATOM 970 N N . ASN A 1 126 ? -11.234 2.263 19.087 1.00 87.94 126 ASN A N 1
ATOM 971 C CA . ASN A 1 126 ? -12.357 2.461 18.157 1.00 87.94 126 ASN A CA 1
ATOM 972 C C . ASN A 1 126 ? -11.956 3.209 16.871 1.00 87.94 126 ASN A C 1
ATOM 974 O O . ASN A 1 126 ? -12.792 3.869 16.251 1.00 87.94 126 ASN A O 1
ATOM 978 N N . VAL A 1 127 ? -10.674 3.150 16.501 1.00 93.12 127 VAL A N 1
ATOM 979 C CA . VAL A 1 127 ? -10.157 3.704 15.244 1.00 93.12 127 VAL A CA 1
ATOM 980 C C . VAL A 1 127 ? -10.046 2.585 14.213 1.00 93.12 127 VAL A C 1
ATOM 982 O O . VAL A 1 127 ? -9.519 1.515 14.509 1.00 93.12 127 VAL A O 1
ATOM 985 N N . GLU A 1 128 ? -10.549 2.838 13.009 1.00 96.00 128 GLU A N 1
ATOM 986 C CA . GLU A 1 128 ? -10.338 1.970 11.850 1.00 96.00 128 GLU A CA 1
ATOM 987 C C . GLU A 1 128 ? -8.953 2.245 11.246 1.00 96.00 128 GLU A C 1
ATOM 989 O O . GLU A 1 128 ? -8.605 3.403 11.016 1.00 96.00 128 GLU A O 1
ATOM 994 N N . LEU A 1 129 ? -8.167 1.204 10.974 1.00 96.88 129 LEU A N 1
ATOM 995 C CA . LEU A 1 129 ? -6.907 1.308 10.238 1.00 96.88 129 LEU A CA 1
ATOM 996 C C . LEU A 1 129 ? -7.122 0.925 8.775 1.00 96.88 129 LEU A C 1
ATOM 998 O O . LEU A 1 129 ? -7.483 -0.213 8.466 1.00 96.88 129 LEU A O 1
ATOM 1002 N N . ARG A 1 130 ? -6.862 1.867 7.869 1.00 96.88 130 ARG A N 1
ATOM 1003 C CA . ARG A 1 130 ? -6.928 1.650 6.421 1.00 96.88 130 ARG A CA 1
ATOM 1004 C C . ARG A 1 130 ? -5.525 1.671 5.848 1.00 96.88 130 ARG A C 1
ATOM 1006 O O . ARG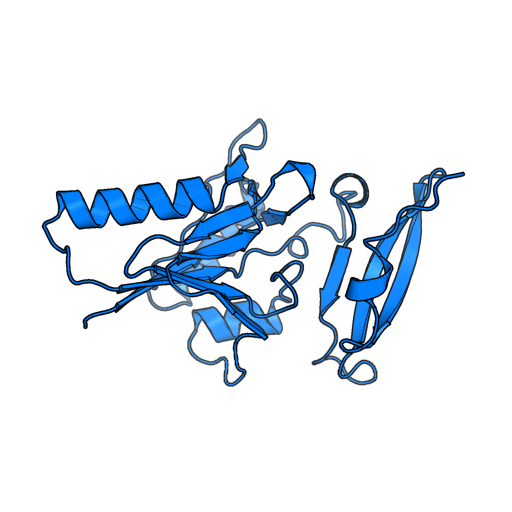 A 1 130 ? -4.883 2.716 5.790 1.00 96.88 130 ARG A O 1
ATOM 1013 N N . PHE A 1 131 ? -5.036 0.507 5.452 1.00 96.00 131 PHE A N 1
ATOM 1014 C CA . PHE A 1 131 ? -3.738 0.370 4.816 1.00 96.00 131 PHE A CA 1
ATOM 1015 C C . PHE A 1 131 ? -3.890 0.522 3.304 1.00 96.00 131 PHE A C 1
ATOM 1017 O O . PHE A 1 131 ? -4.741 -0.102 2.678 1.00 96.00 131 PHE A O 1
ATOM 1024 N N . HIS A 1 132 ? -3.029 1.316 2.692 1.00 92.88 132 HIS A N 1
ATOM 1025 C CA . HIS A 1 132 ? -2.995 1.528 1.253 1.00 92.88 132 HIS A CA 1
ATOM 1026 C C . HIS A 1 132 ? -1.668 0.988 0.744 1.00 92.88 132 HIS A C 1
ATOM 1028 O O . HIS A 1 132 ? -0.621 1.600 0.960 1.00 92.88 132 HIS A O 1
ATOM 1034 N N . TRP A 1 133 ? -1.683 -0.182 0.103 1.00 90.56 133 TRP A N 1
ATOM 1035 C CA . TRP A 1 133 ? -0.466 -0.749 -0.462 1.00 90.56 133 TRP A CA 1
ATOM 1036 C C . TRP A 1 133 ? -0.154 -0.065 -1.791 1.00 90.56 133 TRP A C 1
ATOM 1038 O O . TRP A 1 133 ? -0.728 -0.385 -2.833 1.00 90.56 133 TRP A O 1
ATOM 1048 N N . ILE A 1 134 ? 0.788 0.871 -1.741 1.00 85.62 134 ILE A N 1
ATOM 1049 C CA . ILE A 1 134 ? 1.294 1.616 -2.900 1.00 85.62 134 ILE A CA 1
ATOM 1050 C C . ILE A 1 134 ? 2.769 1.291 -3.185 1.00 85.62 134 ILE A C 1
ATOM 1052 O O . ILE A 1 134 ? 3.429 1.967 -3.973 1.00 85.62 134 ILE A O 1
ATOM 1056 N N . ALA A 1 135 ? 3.311 0.258 -2.534 1.00 79.44 135 ALA A N 1
ATOM 1057 C CA . ALA A 1 135 ? 4.690 -0.160 -2.710 1.00 79.44 135 ALA A CA 1
ATOM 1058 C C . ALA A 1 135 ? 4.888 -0.795 -4.092 1.00 79.44 135 ALA A C 1
ATOM 1060 O O . ALA A 1 135 ? 4.168 -1.705 -4.497 1.00 79.44 135 ALA A O 1
ATOM 1061 N N . CYS A 1 136 ? 5.904 -0.320 -4.805 1.00 70.75 136 CYS A N 1
ATOM 1062 C CA . CYS A 1 136 ? 6.181 -0.657 -6.189 1.00 70.75 136 CYS A CA 1
ATOM 1063 C C . CYS A 1 136 ? 7.446 -1.512 -6.285 1.00 70.75 136 CYS A C 1
ATOM 1065 O O . CYS A 1 136 ? 8.520 -1.104 -5.834 1.00 70.75 136 CYS A O 1
ATOM 1067 N N . GLN A 1 137 ? 7.393 -2.615 -7.027 1.00 50.31 137 GLN A N 1
ATOM 1068 C CA . GLN A 1 137 ? 8.622 -3.196 -7.579 1.00 50.31 137 GLN A CA 1
ATOM 1069 C C . GLN A 1 137 ? 9.209 -2.298 -8.697 1.00 50.31 137 GLN A C 1
ATOM 1071 O O . GLN A 1 137 ? 10.401 -2.346 -8.982 1.00 50.31 137 GLN A O 1
ATOM 1076 N N . GLN A 1 138 ? 8.407 -1.435 -9.341 1.00 41.78 138 GLN A N 1
ATOM 1077 C CA . GLN A 1 138 ? 8.815 -0.754 -10.580 1.00 41.78 138 GLN A CA 1
ATOM 1078 C C . GLN A 1 138 ? 9.780 0.428 -10.403 1.00 41.78 138 GLN A C 1
ATOM 1080 O O . GLN A 1 138 ? 10.539 0.706 -11.332 1.00 41.78 138 GLN A O 1
ATOM 1085 N N . LEU A 1 139 ? 9.797 1.101 -9.245 1.00 42.00 139 LEU A N 1
ATOM 1086 C CA . LEU A 1 139 ? 10.592 2.325 -9.031 1.00 42.00 139 LEU A CA 1
ATOM 1087 C C . LEU A 1 139 ? 12.123 2.100 -9.032 1.00 42.00 139 LEU A C 1
ATOM 1089 O O . LEU A 1 139 ? 12.884 3.051 -8.906 1.00 42.00 139 LEU A O 1
ATOM 1093 N N . GLY A 1 140 ? 12.598 0.863 -9.227 1.00 40.59 140 GLY A N 1
ATOM 1094 C CA . GLY A 1 140 ? 14.028 0.565 -9.405 1.00 40.59 140 GLY A CA 1
ATOM 1095 C C . GLY A 1 140 ? 14.361 -0.637 -10.296 1.00 40.59 140 GLY A C 1
ATOM 1096 O O . GLY A 1 140 ? 15.531 -0.878 -10.582 1.00 40.59 140 GLY A O 1
ATOM 1097 N N . LEU A 1 141 ? 13.374 -1.401 -10.779 1.00 37.81 141 LEU A N 1
ATOM 1098 C CA . LEU A 1 141 ? 13.653 -2.648 -11.502 1.00 37.81 141 LEU A CA 1
ATOM 1099 C C . LEU A 1 141 ? 13.982 -2.502 -12.985 1.00 37.81 141 LEU A C 1
ATOM 1101 O O . LEU A 1 141 ? 14.470 -3.463 -13.580 1.00 37.81 141 LEU A O 1
ATOM 1105 N N . LYS A 1 142 ? 13.795 -1.320 -13.582 1.00 38.91 142 LYS A N 1
ATOM 1106 C CA . LYS A 1 142 ? 14.217 -1.102 -14.975 1.00 38.91 142 LYS A CA 1
ATOM 1107 C C . LYS A 1 142 ? 15.735 -1.270 -15.168 1.00 38.91 142 LYS A C 1
ATOM 1109 O O . LYS A 1 142 ? 16.145 -1.521 -16.293 1.00 38.91 142 LYS A O 1
ATOM 1114 N N . SER A 1 143 ? 16.551 -1.181 -14.109 1.00 37.88 143 SER A N 1
ATOM 1115 C CA . SER A 1 143 ? 18.021 -1.187 -14.211 1.00 37.88 143 SER A CA 1
ATOM 1116 C C . SER A 1 143 ? 18.763 -2.226 -13.349 1.00 37.88 143 SER A C 1
ATOM 1118 O O . SER A 1 143 ? 19.988 -2.278 -13.426 1.00 37.88 143 SER A O 1
ATOM 1120 N N . LYS A 1 144 ? 18.086 -3.056 -12.530 1.00 37.47 144 LYS A N 1
ATOM 1121 C CA . LYS A 1 144 ? 18.753 -3.862 -11.471 1.00 37.47 144 LYS A CA 1
ATOM 1122 C C . LYS A 1 144 ? 18.333 -5.343 -11.348 1.00 37.47 144 LYS A C 1
ATOM 1124 O O . LYS A 1 144 ? 18.518 -5.937 -10.297 1.00 37.47 144 LYS A O 1
ATOM 1129 N N . GLY A 1 145 ? 17.799 -5.972 -12.399 1.00 40.88 145 GLY A N 1
ATOM 1130 C CA . GLY A 1 145 ? 17.721 -7.447 -12.431 1.00 40.88 145 GLY A CA 1
ATOM 1131 C C . GLY A 1 145 ? 16.649 -8.099 -11.543 1.00 40.88 145 GLY A C 1
ATOM 1132 O O . GLY A 1 145 ? 16.853 -9.194 -11.041 1.00 40.88 145 GLY A O 1
ATOM 1133 N N . GLY A 1 146 ? 15.464 -7.496 -11.408 1.00 41.00 146 GLY A N 1
ATOM 1134 C CA . GLY A 1 146 ? 14.342 -8.028 -10.606 1.00 41.00 146 GLY A CA 1
ATOM 1135 C C . GLY A 1 146 ? 13.709 -9.341 -11.070 1.00 41.00 146 GLY A C 1
ATOM 1136 O O . GLY A 1 146 ? 12.617 -9.671 -10.615 1.00 41.00 146 GLY A O 1
ATOM 1137 N N . GLY A 1 147 ? 14.358 -10.068 -11.983 1.00 41.50 147 GLY A N 1
ATOM 1138 C CA . GLY A 1 147 ? 13.928 -11.389 -12.436 1.00 41.50 147 GLY A CA 1
ATOM 1139 C C . GLY A 1 147 ? 13.979 -12.440 -11.324 1.00 41.50 147 GLY A C 1
ATOM 1140 O O . GLY A 1 147 ? 13.141 -13.331 -11.305 1.00 41.50 147 GLY A O 1
ATOM 1141 N N . GLU A 1 148 ? 14.874 -12.287 -10.345 1.00 42.41 148 GLU A N 1
ATOM 1142 C CA . GLU A 1 148 ? 15.040 -13.248 -9.240 1.00 42.41 148 GLU A CA 1
ATOM 1143 C C . GLU A 1 148 ? 13.926 -13.180 -8.175 1.00 42.41 148 GLU A C 1
ATOM 1145 O O . GLU A 1 148 ? 13.843 -14.034 -7.295 1.00 42.41 148 GLU A O 1
ATOM 1150 N N . ALA A 1 149 ? 13.048 -12.171 -8.231 1.00 43.06 149 ALA A N 1
ATOM 1151 C CA . ALA A 1 149 ? 12.015 -11.934 -7.217 1.00 43.06 149 ALA A CA 1
ATOM 1152 C C . ALA A 1 149 ? 10.615 -12.472 -7.592 1.00 43.06 149 ALA A C 1
ATOM 1154 O O . ALA A 1 149 ? 9.674 -12.303 -6.812 1.00 43.06 149 ALA A O 1
ATOM 1155 N N . GLY A 1 150 ? 10.469 -13.142 -8.744 1.00 47.53 150 GLY A N 1
ATOM 1156 C CA . GLY A 1 150 ? 9.214 -13.743 -9.211 1.00 47.53 150 GLY A CA 1
ATOM 1157 C C . GLY A 1 150 ? 8.526 -12.985 -10.356 1.00 47.53 150 GLY A C 1
ATOM 1158 O O . GLY A 1 150 ? 9.134 -12.209 -11.088 1.00 47.53 150 GLY A O 1
ATOM 1159 N N . VAL A 1 151 ? 7.234 -13.266 -10.548 1.00 44.62 151 VAL A N 1
ATOM 1160 C CA . VAL A 1 151 ? 6.445 -12.854 -11.721 1.00 44.62 151 VAL A CA 1
ATOM 1161 C C . VAL A 1 151 ? 6.084 -11.355 -11.671 1.00 44.62 151 VAL A C 1
ATOM 1163 O O . VAL A 1 151 ? 5.207 -10.958 -10.898 1.00 44.62 151 VAL A O 1
ATOM 1166 N N . ASN A 1 152 ? 6.722 -10.529 -12.515 1.00 53.72 152 ASN A N 1
ATOM 1167 C CA . ASN A 1 152 ? 6.530 -9.068 -12.553 1.00 53.72 152 ASN A CA 1
ATOM 1168 C C . ASN A 1 152 ? 5.380 -8.667 -13.490 1.00 53.72 152 ASN A C 1
ATOM 1170 O O . ASN A 1 152 ? 5.628 -8.439 -14.668 1.00 53.72 152 ASN A O 1
ATOM 1174 N N . ALA A 1 153 ? 4.141 -8.554 -13.009 1.00 52.09 153 ALA A N 1
ATOM 1175 C CA . ALA A 1 153 ? 3.011 -8.060 -13.811 1.00 52.09 153 ALA A CA 1
ATOM 1176 C C . ALA A 1 153 ? 2.807 -6.551 -13.602 1.00 52.09 153 ALA A C 1
ATOM 1178 O O . ALA A 1 153 ? 2.576 -6.125 -12.472 1.00 52.09 153 ALA A O 1
ATOM 1179 N N . SER A 1 154 ? 2.923 -5.738 -14.662 1.00 54.41 154 SER A N 1
ATOM 1180 C CA . SER A 1 154 ? 2.684 -4.285 -14.612 1.00 54.41 154 SER A CA 1
ATOM 1181 C C . SER A 1 154 ? 1.299 -3.976 -15.078 1.00 54.41 154 SER A C 1
ATOM 1183 O O . SER A 1 154 ? 0.937 -4.372 -16.177 1.00 54.41 154 SER A O 1
ATOM 1185 N N . ASP A 1 155 ? 0.548 -3.250 -14.264 1.00 56.56 155 ASP A N 1
ATOM 1186 C CA . ASP A 1 155 ? -0.737 -2.751 -14.700 1.00 56.56 155 ASP A CA 1
ATOM 1187 C C . ASP A 1 155 ? -0.525 -1.673 -15.764 1.00 56.56 155 ASP A C 1
ATOM 1189 O O . ASP A 1 155 ? 0.070 -0.619 -15.514 1.00 56.56 155 ASP A O 1
ATOM 1193 N N . ARG A 1 156 ? -0.939 -1.991 -16.990 1.00 65.06 156 ARG A N 1
ATOM 1194 C CA . ARG A 1 156 ? -0.912 -1.090 -18.144 1.00 65.06 156 ARG A CA 1
ATOM 1195 C C . ARG A 1 156 ? -2.323 -0.720 -18.579 1.00 65.06 156 ARG A C 1
ATOM 1197 O O . ARG A 1 156 ? -2.478 -0.136 -19.646 1.00 65.06 156 ARG A O 1
ATOM 1204 N N . SER A 1 157 ? -3.327 -0.972 -17.739 1.00 56.16 157 SER A N 1
ATOM 1205 C CA . SER A 1 157 ? -4.729 -0.672 -18.034 1.00 56.16 157 SER A CA 1
ATOM 1206 C C . SER A 1 157 ? -4.993 0.807 -18.333 1.00 56.16 157 SER A C 1
ATOM 1208 O O . SER A 1 157 ? -5.896 1.120 -19.103 1.00 56.16 157 SER A O 1
ATOM 1210 N N . ASN A 1 158 ? -4.170 1.710 -17.800 1.00 54.56 158 ASN A N 1
ATOM 1211 C CA . ASN A 1 158 ? -4.253 3.149 -18.061 1.00 54.56 158 ASN A CA 1
ATOM 1212 C C . ASN A 1 158 ? -3.319 3.632 -19.192 1.00 54.56 158 ASN A C 1
ATOM 1214 O O . ASN A 1 158 ? -3.249 4.828 -19.464 1.00 54.56 158 ASN A O 1
ATOM 1218 N N . GLN A 1 159 ? -2.585 2.734 -19.860 1.00 62.78 159 GLN A N 1
ATOM 1219 C CA . GLN A 1 159 ? -1.724 3.062 -21.000 1.00 62.78 159 GLN A CA 1
ATOM 1220 C C . GLN A 1 159 ? -2.511 2.931 -22.313 1.00 62.78 159 GLN A C 1
ATOM 1222 O O . GLN A 1 159 ? -3.190 1.929 -22.546 1.00 62.78 159 GLN A O 1
ATOM 1227 N N . SER A 1 160 ? -2.381 3.923 -23.202 1.00 68.19 160 SER A N 1
ATOM 1228 C CA . SER A 1 160 ? -2.976 3.866 -24.545 1.00 68.19 160 SER A CA 1
ATOM 1229 C C . SER A 1 160 ? -2.562 2.578 -25.274 1.00 68.19 160 SER A C 1
ATOM 1231 O O . SER A 1 160 ? -1.383 2.222 -25.277 1.00 68.19 160 SER A O 1
ATOM 1233 N N . GLY A 1 161 ? -3.539 1.861 -25.840 1.00 76.94 161 GLY A N 1
ATOM 1234 C CA . GLY A 1 161 ? -3.342 0.579 -26.531 1.00 76.94 161 GLY A CA 1
ATOM 1235 C C . GLY A 1 161 ? -3.308 -0.673 -25.641 1.00 76.94 161 GLY A C 1
ATOM 1236 O O . GLY A 1 161 ? -3.339 -1.777 -26.175 1.00 76.94 161 GLY A O 1
ATOM 1237 N N . HIS A 1 162 ? -3.303 -0.533 -24.310 1.00 70.88 162 HIS A N 1
ATOM 1238 C CA . HIS A 1 162 ? -3.174 -1.658 -23.366 1.00 70.88 162 HIS A CA 1
ATOM 1239 C C . HIS A 1 162 ? -4.246 -1.662 -22.268 1.00 70.88 162 HIS A C 1
ATOM 1241 O O . HIS A 1 162 ? -4.045 -2.199 -21.175 1.00 70.88 162 HIS A O 1
ATOM 1247 N N . LYS A 1 163 ? -5.410 -1.065 -22.553 1.00 73.06 163 LYS A N 1
ATOM 1248 C CA . LYS A 1 163 ? -6.512 -0.982 -21.592 1.00 73.06 163 LYS A CA 1
ATOM 1249 C C . LYS A 1 163 ? -6.950 -2.379 -21.142 1.00 73.06 163 LYS A C 1
ATOM 1251 O O . LYS A 1 163 ? -7.195 -3.249 -21.970 1.00 73.06 163 LYS A O 1
ATOM 1256 N N . GLY A 1 164 ? -7.018 -2.591 -19.826 1.00 64.19 164 GLY A N 1
ATOM 1257 C CA . GLY A 1 164 ? -7.332 -3.894 -19.228 1.00 64.19 164 GLY A CA 1
ATOM 1258 C C . GLY A 1 164 ? -6.242 -4.963 -19.386 1.00 64.19 164 GLY A C 1
ATOM 1259 O O . GLY A 1 164 ? -6.546 -6.150 -19.297 1.00 64.19 164 GLY A O 1
ATOM 1260 N N . GLN A 1 165 ? -4.984 -4.590 -19.653 1.00 63.72 165 GLN A N 1
ATOM 1261 C CA . GLN A 1 165 ? -3.879 -5.542 -19.797 1.00 63.72 165 GLN A CA 1
ATOM 1262 C C . GLN A 1 165 ? -2.792 -5.352 -18.736 1.00 63.72 165 GLN A C 1
ATOM 1264 O O . GLN A 1 165 ? -2.406 -4.237 -18.378 1.00 63.72 165 GLN A O 1
ATOM 1269 N N . TYR A 1 166 ? -2.231 -6.477 -18.304 1.00 60.72 166 TYR A N 1
ATOM 1270 C CA . TYR A 1 166 ? -1.047 -6.563 -17.464 1.00 60.72 166 TYR A CA 1
ATOM 1271 C C . TYR A 1 166 ? 0.167 -6.967 -18.300 1.00 60.72 166 TYR A C 1
ATOM 1273 O O . TYR A 1 166 ? 0.116 -7.967 -19.007 1.00 60.72 166 TYR A O 1
ATOM 1281 N N . LEU A 1 167 ? 1.278 -6.244 -18.191 1.00 63.69 167 LEU A N 1
ATOM 1282 C CA . LEU A 1 167 ? 2.553 -6.585 -18.823 1.00 63.69 167 LEU A CA 1
ATOM 1283 C C . LEU A 1 167 ? 3.450 -7.339 -17.846 1.00 63.69 167 LEU A C 1
ATOM 1285 O O . LEU A 1 167 ? 4.021 -6.750 -16.929 1.00 63.69 167 LEU A O 1
ATOM 1289 N N . PHE A 1 168 ? 3.592 -8.631 -18.077 1.00 58.47 168 PHE A N 1
ATOM 1290 C CA . PHE A 1 168 ? 4.483 -9.534 -17.376 1.00 58.47 168 PHE A CA 1
ATOM 1291 C C . PHE A 1 168 ? 5.906 -9.388 -17.907 1.00 58.47 168 PHE A C 1
ATOM 1293 O O . PHE A 1 168 ? 6.078 -9.372 -19.119 1.00 58.47 168 PHE A O 1
ATOM 1300 N N . LYS A 1 169 ? 6.915 -9.309 -17.034 1.00 58.66 169 LYS A N 1
ATOM 1301 C CA . LYS A 1 169 ? 8.337 -9.381 -17.407 1.00 58.66 169 LYS A CA 1
ATOM 1302 C C . LYS A 1 169 ? 9.085 -10.376 -16.529 1.00 58.66 169 LYS A C 1
ATOM 1304 O O . LYS A 1 169 ? 8.964 -10.332 -15.305 1.00 58.66 169 LYS A O 1
ATOM 1309 N N . TRP A 1 170 ? 9.881 -11.251 -17.123 1.00 58.28 170 TRP A N 1
ATOM 1310 C CA . TRP A 1 170 ? 10.717 -12.211 -16.393 1.00 58.28 170 TRP A CA 1
ATOM 1311 C C . TRP A 1 170 ? 12.020 -12.452 -17.152 1.00 58.28 170 TRP A C 1
ATOM 1313 O O . TRP A 1 170 ? 12.139 -12.030 -18.297 1.00 58.28 170 TRP A O 1
ATOM 1323 N N . ARG A 1 171 ? 13.016 -13.072 -16.515 1.00 57.53 171 ARG A N 1
ATOM 1324 C CA . ARG A 1 171 ? 14.156 -13.646 -17.238 1.00 57.53 171 ARG A CA 1
ATOM 1325 C C . ARG A 1 171 ? 13.956 -15.153 -17.320 1.00 57.53 171 ARG A C 1
ATOM 1327 O O . ARG A 1 171 ? 13.504 -15.733 -16.337 1.00 57.53 171 ARG A O 1
ATOM 1334 N N . ASP A 1 172 ? 14.202 -15.745 -18.481 1.00 62.28 172 ASP A N 1
ATOM 1335 C CA . ASP A 1 172 ? 14.237 -17.205 -18.608 1.00 62.28 172 ASP A CA 1
ATOM 1336 C C . ASP A 1 172 ? 15.542 -17.784 -18.037 1.00 62.28 172 ASP A C 1
ATOM 1338 O O . ASP A 1 172 ? 16.393 -17.043 -17.537 1.00 62.28 172 ASP A O 1
ATOM 1342 N N . ASP A 1 173 ? 15.697 -19.106 -18.108 1.00 60.44 173 ASP A N 1
ATOM 1343 C CA . ASP A 1 173 ? 16.851 -19.831 -17.559 1.00 60.44 173 ASP A CA 1
ATOM 1344 C C . ASP A 1 173 ? 18.186 -19.419 -18.203 1.00 60.44 173 ASP A C 1
ATOM 1346 O O . ASP A 1 173 ? 19.248 -19.599 -17.610 1.00 60.44 173 ASP A O 1
ATOM 1350 N N . ASN A 1 174 ? 18.144 -18.796 -19.385 1.00 70.44 174 ASN A N 1
ATOM 1351 C CA . ASN A 1 174 ? 19.315 -18.251 -20.075 1.00 70.44 174 ASN A CA 1
ATOM 1352 C C . ASN A 1 174 ? 19.561 -16.774 -19.729 1.00 70.44 174 ASN A C 1
ATOM 1354 O O . ASN A 1 174 ? 20.408 -16.109 -20.329 1.00 70.44 174 ASN A O 1
ATOM 1358 N N . GLY A 1 175 ? 18.793 -16.225 -18.789 1.00 59.78 175 GLY A N 1
ATOM 1359 C CA . GLY A 1 175 ? 18.857 -14.828 -18.403 1.00 59.78 175 GLY A CA 1
ATOM 1360 C C . GLY A 1 175 ? 18.268 -13.873 -19.442 1.00 59.78 175 GLY A C 1
ATOM 1361 O O . GLY A 1 175 ? 18.453 -12.664 -19.292 1.00 59.78 175 GLY A O 1
ATOM 1362 N N . VAL A 1 176 ? 17.556 -14.334 -20.475 1.00 67.00 176 VAL A N 1
ATOM 1363 C CA . VAL A 1 176 ? 16.976 -13.454 -21.506 1.00 67.00 176 VAL A CA 1
ATOM 1364 C C . VAL A 1 176 ? 15.703 -12.806 -20.973 1.00 67.00 176 VAL A C 1
ATOM 1366 O O . VAL A 1 176 ? 14.864 -13.467 -20.370 1.00 67.00 176 VAL A O 1
ATOM 1369 N N . LEU A 1 177 ? 15.554 -11.491 -21.169 1.00 66.81 177 LEU A N 1
ATOM 1370 C CA . LEU A 1 177 ? 14.358 -10.766 -20.739 1.00 66.81 177 LEU A CA 1
ATOM 1371 C C . LEU A 1 177 ? 13.171 -11.125 -21.641 1.00 66.81 177 LEU A C 1
ATOM 1373 O O . LEU A 1 177 ? 13.185 -10.839 -22.833 1.00 66.81 177 LEU A O 1
ATOM 1377 N N . GLN A 1 178 ? 12.131 -11.673 -21.035 1.00 68.44 178 GLN A N 1
ATOM 1378 C CA . GLN A 1 178 ? 10.858 -12.005 -21.651 1.00 68.44 178 GLN A CA 1
ATOM 1379 C C . GLN A 1 178 ? 9.785 -11.006 -21.219 1.00 68.44 178 GLN A C 1
ATOM 1381 O O . GLN A 1 178 ? 9.827 -10.479 -20.098 1.00 68.44 178 GLN A O 1
ATOM 1386 N N . GLU A 1 179 ? 8.799 -10.768 -22.086 1.00 71.06 179 GLU A N 1
ATOM 1387 C CA . GLU A 1 179 ? 7.620 -9.984 -21.736 1.00 71.06 179 GLU A CA 1
ATOM 1388 C C . GLU A 1 179 ? 6.317 -10.513 -22.347 1.00 71.06 179 GLU A C 1
ATOM 1390 O O . GLU A 1 179 ? 6.311 -11.102 -23.424 1.00 71.06 179 GLU A O 1
ATOM 1395 N N . ARG A 1 180 ? 5.192 -10.326 -21.646 1.00 69.44 180 ARG A N 1
ATOM 1396 C CA . ARG A 1 180 ? 3.871 -10.779 -22.105 1.00 69.44 180 ARG A CA 1
ATOM 1397 C C . ARG A 1 180 ? 2.749 -9.885 -21.601 1.00 69.44 180 ARG A C 1
ATOM 1399 O O . ARG A 1 180 ? 2.618 -9.692 -20.398 1.00 69.44 180 ARG A O 1
ATOM 1406 N N . PHE A 1 181 ? 1.880 -9.428 -22.497 1.00 68.00 181 PHE A N 1
ATOM 1407 C CA . PHE A 1 181 ? 0.618 -8.797 -22.112 1.00 68.00 181 PHE A CA 1
ATOM 1408 C C . PHE A 1 181 ? -0.455 -9.856 -21.833 1.00 68.00 181 PHE A C 1
ATOM 1410 O O . PHE A 1 181 ? -0.592 -10.832 -22.573 1.00 68.00 181 PHE A O 1
ATOM 1417 N N . VAL A 1 182 ? -1.211 -9.678 -20.755 1.00 62.31 182 VAL A N 1
ATOM 1418 C CA . VAL A 1 182 ? -2.254 -10.602 -20.299 1.00 62.31 182 VAL A CA 1
ATOM 1419 C C . VAL A 1 182 ? -3.493 -9.796 -19.925 1.00 62.31 182 VAL A C 1
ATOM 1421 O O . VAL A 1 182 ? -3.395 -8.860 -19.137 1.00 62.31 182 VAL A O 1
ATOM 1424 N N . ALA A 1 183 ? -4.654 -10.149 -20.478 1.00 66.50 183 ALA A N 1
ATOM 1425 C CA . ALA A 1 183 ? -5.917 -9.478 -20.168 1.00 66.50 183 ALA A CA 1
ATOM 1426 C C . ALA A 1 183 ? -6.340 -9.717 -18.707 1.00 66.50 183 ALA A C 1
ATOM 1428 O O . ALA A 1 183 ? -6.208 -10.836 -18.197 1.00 66.50 183 ALA A O 1
ATOM 1429 N N . SER A 1 184 ? -6.868 -8.679 -18.057 1.00 58.03 184 SER A N 1
ATOM 1430 C CA . SER A 1 184 ? -7.164 -8.649 -16.621 1.00 58.03 184 SER A CA 1
ATOM 1431 C C . SER A 1 184 ? -8.170 -9.700 -16.153 1.00 58.03 184 SER A C 1
ATOM 1433 O O . SER A 1 184 ? -8.071 -10.169 -15.024 1.00 58.03 184 SER A O 1
ATOM 1435 N N . GLU A 1 185 ? -9.074 -10.145 -17.023 1.00 49.00 185 GLU A N 1
ATOM 1436 C CA . GLU A 1 185 ? -10.167 -11.051 -16.648 1.00 49.00 185 GLU A CA 1
ATOM 1437 C C . GLU A 1 185 ? -9.829 -12.554 -16.751 1.00 49.00 185 GLU A C 1
ATOM 1439 O O . GLU A 1 185 ? -10.602 -13.391 -16.292 1.00 49.00 185 GLU A O 1
ATOM 1444 N N . SER A 1 186 ? -8.690 -12.954 -17.338 1.00 41.84 186 SER A N 1
ATOM 1445 C CA . SER A 1 186 ? -8.621 -14.288 -17.976 1.00 41.84 186 SER A CA 1
ATOM 1446 C C . SER A 1 186 ? -7.752 -15.394 -17.347 1.00 41.84 186 SER A C 1
ATOM 1448 O O . SER A 1 186 ? -7.833 -16.523 -17.834 1.00 41.84 186 SER A O 1
ATOM 1450 N N . THR A 1 187 ? -6.938 -15.188 -16.294 1.00 41.47 187 THR A N 1
ATOM 1451 C CA . THR A 1 187 ? -5.807 -16.148 -16.107 1.00 41.47 187 THR A CA 1
ATOM 1452 C C . THR A 1 187 ? -5.378 -16.638 -14.725 1.00 41.47 187 THR A C 1
ATOM 1454 O O . THR A 1 187 ? -4.701 -17.665 -14.687 1.00 41.47 187 THR A O 1
ATOM 1457 N N . PHE A 1 188 ? -5.758 -16.061 -13.581 1.00 38.56 188 PHE A N 1
ATOM 1458 C CA . PHE A 1 188 ? -5.200 -16.579 -12.312 1.00 38.56 188 PHE A CA 1
ATOM 1459 C C . PHE A 1 188 ? -5.829 -17.885 -11.804 1.00 38.56 188 PHE A C 1
ATOM 1461 O O . PHE A 1 188 ? -5.153 -18.638 -11.106 1.00 38.56 188 PHE A O 1
ATOM 1468 N N . ASN A 1 189 ? -7.032 -18.249 -12.264 1.00 35.78 189 ASN A N 1
ATOM 1469 C CA . ASN A 1 189 ? -7.606 -19.573 -11.986 1.00 35.78 189 ASN A CA 1
ATOM 1470 C C . ASN A 1 189 ? -6.873 -20.725 -12.704 1.00 35.78 189 ASN A C 1
ATOM 1472 O O . ASN A 1 189 ? -7.091 -21.885 -12.364 1.00 35.78 189 ASN A O 1
ATOM 1476 N N . LYS A 1 190 ? -5.995 -20.440 -13.680 1.00 34.97 190 LYS A N 1
ATOM 1477 C CA . LYS A 1 190 ? -5.241 -21.472 -14.417 1.00 34.97 190 LYS A CA 1
ATOM 1478 C C . LYS A 1 190 ? -3.784 -21.631 -13.972 1.00 34.97 190 LYS A C 1
ATOM 1480 O O . LYS A 1 190 ? -3.242 -22.715 -14.134 1.00 34.97 190 LYS A O 1
ATOM 1485 N N . VAL A 1 191 ? -3.161 -20.610 -13.374 1.00 35.69 191 VAL A N 1
ATOM 1486 C CA . VAL A 1 191 ? -1.733 -20.659 -12.976 1.00 35.69 191 VAL A CA 1
ATOM 1487 C C . VAL A 1 191 ? -1.509 -21.424 -11.656 1.00 35.69 191 VAL A C 1
ATOM 1489 O O . VAL A 1 191 ? -0.392 -21.829 -11.364 1.00 35.69 191 VAL A O 1
ATOM 1492 N N . ALA A 1 192 ? -2.565 -21.701 -10.880 1.00 33.62 192 ALA A N 1
ATOM 1493 C CA . ALA A 1 192 ? -2.483 -22.511 -9.657 1.00 33.62 192 ALA A CA 1
ATOM 1494 C C . ALA A 1 192 ? -2.384 -24.035 -9.900 1.00 33.62 192 ALA A C 1
ATOM 1496 O O . ALA A 1 192 ? -2.280 -24.798 -8.942 1.00 33.62 192 ALA A O 1
ATOM 1497 N N . LYS A 1 193 ? -2.402 -24.497 -11.158 1.00 31.97 193 LYS A N 1
ATOM 1498 C CA . LYS A 1 193 ? -2.054 -25.879 -11.500 1.00 31.97 193 LYS A CA 1
ATOM 1499 C C . LYS A 1 193 ? -0.648 -25.894 -12.092 1.00 31.97 193 LYS A C 1
ATOM 1501 O O . LYS A 1 193 ? -0.471 -25.570 -13.263 1.00 31.97 193 LYS A O 1
ATOM 1506 N N . SER A 1 194 ? 0.340 -26.267 -11.277 1.00 29.23 194 SER A N 1
ATOM 1507 C CA . SER A 1 194 ? 1.628 -26.751 -11.786 1.00 29.23 194 SER A CA 1
ATOM 1508 C C . SER A 1 194 ? 1.393 -27.833 -12.844 1.00 29.23 194 SER A C 1
ATOM 1510 O O . SER A 1 194 ? 0.459 -28.629 -12.686 1.00 29.23 194 SER A O 1
ATOM 1512 N N . PRO A 1 195 ? 2.250 -27.949 -13.869 1.00 33.66 195 PRO A N 1
ATOM 1513 C CA . PRO A 1 195 ? 2.420 -29.233 -14.514 1.00 33.66 195 PRO A CA 1
ATOM 1514 C C . PRO A 1 195 ? 3.081 -30.155 -13.486 1.00 33.66 195 PRO A C 1
ATOM 1516 O O . PRO A 1 195 ? 4.199 -29.909 -13.041 1.00 33.66 195 PRO A O 1
ATOM 1519 N N . ALA A 1 196 ? 2.354 -31.185 -13.063 1.00 37.50 196 ALA A N 1
ATOM 1520 C CA . ALA A 1 196 ? 3.013 -32.428 -12.711 1.00 37.50 196 ALA A CA 1
ATOM 1521 C C . ALA A 1 196 ? 3.579 -32.985 -14.024 1.00 37.50 196 ALA A C 1
ATOM 1523 O O . ALA A 1 196 ? 2.818 -33.234 -14.962 1.00 37.50 196 ALA A O 1
ATOM 1524 N N . GLY A 1 197 ? 4.901 -33.077 -14.093 1.00 32.75 197 GLY A N 1
ATOM 1525 C CA . GLY A 1 197 ? 5.678 -33.576 -15.221 1.00 32.75 197 GLY A CA 1
ATOM 1526 C C . GLY A 1 197 ? 7.142 -33.537 -14.846 1.00 32.75 197 GLY A C 1
ATOM 1527 O O . GLY A 1 197 ? 7.680 -32.411 -14.834 1.00 32.75 197 GLY A O 1
#

Secondary structure (DSSP, 8-state):
--EEEEEE-SEEE--GGG-EEEPPTTEEEEESSGGGS---HHHHHHHHTT---SPPSEEE-TTSEEE--EEEPPPHHHHHHHHHHHHHTTT--EE-PPP-SSPPEEEHHHHHHHHHHHHHHTT-TTPEEEEEE---SHHHHTSS-GGGG--EEEE-TTSTT-TTEEEEEEE-TT--EEEEEEETTSSHHHHTS----

Nearest PDB structures (foldseek):
  1zkd-assembly1_A  TM=1.894E-01  e=2.407E+00  Rhodopseudomonas palustris CGA009

Sequence (197 aa):
MPAAEIFIHGHGSWKPANGYFQMPKNCSVSFYTHFAKLLNATMAYPILENAYSGEADRTIGQFMQVPNMQLSSLTQTQQNSADDLFAKGGGRNLYTLPPAPPVVRISLEKIVDMHVAALERSGKRNVELRFHWIACQQLGLKSKGGGEAGVNASDRSNQSGHKGQYLFKWRDDNGVLQERFVASESTFNKVAKSPAG

Radius of gyration: 17.25 Å; Cα contacts (8 Å, |Δi|>4): 349; chains: 1; bounding box: 38×51×51 Å

Solvent-accessible surface area (backbone atoms only — not comparable to full-atom values): 11067 Å² total; per-residue (Å²): 120,60,71,47,64,36,37,36,41,47,36,32,46,69,54,80,92,57,44,64,44,64,35,51,82,58,28,34,40,33,17,64,31,89,81,15,43,26,46,50,68,88,51,44,51,28,56,54,57,72,64,49,86,71,73,60,68,42,72,48,45,48,72,35,79,42,75,31,32,32,39,31,31,32,52,65,71,53,45,55,56,47,52,58,46,48,72,69,28,75,74,64,51,68,45,66,52,64,62,44,91,72,77,44,73,46,40,46,60,58,55,51,51,54,52,52,53,49,32,54,76,69,68,48,79,71,48,32,42,39,34,34,47,53,15,18,41,54,89,59,40,90,82,65,68,56,45,86,68,47,88,42,48,32,67,30,42,90,39,90,96,31,65,52,23,27,40,30,41,39,46,50,100,84,64,48,82,44,75,45,78,41,60,73,90,74,54,74,92,60,70,79,59,72,80,89,125

Foldseek 3Di:
DAAAEEEEAAAKAADCVQPKDFAAPLEKEFAQDDLVAADDPVQLLCVLQVNHPDGGPDMGDGRGIDGFMKHKEDAPVVVVVVVVSCVNSPNGNYDHHHDDPPIDIDTPVRVSVVVCVVCVVVVNNPYRYYYYYNYYNPPPPVPDQCQVRDWRWYPCLVPPPQNQWTKTWHAPPVRDIDIDIDGNPDDPVPVVDDPPD

Mean predicted aligned error: 10.71 Å

pLDDT: mean 74.46, std 18.78, range [29.23, 98.06]